Protein AF-A0A251XQV4-F1 (afdb_monomer_lite)

Sequence (288 aa):
MVRWIRNSVIGLVVVALLGGALVLAGWTVSETHFARPDAGFDREVARLEALPGARVTSSERWVEAPTFSEPQARVDVEVAAADLPGVLAATCAAEYPGPVAWSLVVDAGASTTVIVNDDIPATGSRCLDVGFDVAGIVEAAGALVPGVDLQPVLREDGSLALVAVDLEGRDIAGSLPLVAHADDLRDAAGLDADRTVQIDTMALGIAIGPGEHDRWRALVDGLVTEDGVTQLSADDADSQTDGVAKVQVAVPAAAHDAVEARIRASGLPVADHPVRFLPDDGRGTTEG

Radius of gyration: 24.27 Å; chains: 1; bounding box: 71×50×61 Å

Foldseek 3Di:
DVVVVVVVVVVVVVVVVVVVVVVVVVVPQDFDWDFDDDPLQVVLLVVQCPFPFKDWPDKTWTATPPVSDDIEIETEIEGELVRVVVNQVSQQVRPRQAFYWYWYWYCLDLLETEIETDDGDPDDRSGPCQPFDPSLLSPCCVVQQHNFYWYWHQDPVRAIETEGDPPDALPLVSCLSCLQCVQVSCVSRVHDLQHWYFYDYPAETDIAGRPCSVLSSVLSCCCCPPQPWRHWHFDALVPDPVSATAIETEGDPVRVVVNLVSLLVSPDPRVPHHYHYDYNPPPPDDDD

Secondary structure (DSSP, 8-state):
-HHHHHHHHHHHHHHHHHHHHHHHHHHHS---EEE---HHHHHHHHHHHTSTTEEEEEEEEEEETTT--SPEEEEEEEEETTTHHHHHHHHHT----S--EEEEEEEEETTEEEEEEEPPPSSS--S---SS-HHHHHHHHHHHSTT--EEEEE-TTS-EEEEESS--SS-SGGGHHHHHTHHHHHHHTT--TT--EEEE-SSEEEEE-TT-HHHHHHHHHHHHHTT---EEEEE-TTTSTTS--EEEEE--GGGHHHHHHHHHHT-SGGGGSPEEEEP---TT----

pLDDT: mean 86.04, std 14.74, range [34.47, 98.44]

Structure (mmCIF, N/CA/C/O backbone):
data_AF-A0A251XQV4-F1
#
_entry.id   AF-A0A251XQV4-F1
#
loop_
_atom_site.group_PDB
_atom_site.id
_atom_site.type_symbol
_atom_site.label_atom_id
_atom_site.label_alt_id
_atom_site.label_comp_id
_atom_site.label_asym_id
_atom_site.label_entity_id
_atom_site.label_seq_id
_atom_site.pdbx_PDB_ins_code
_atom_site.Cartn_x
_atom_site.Cartn_y
_atom_site.Cartn_z
_atom_site.occupancy
_atom_site.B_iso_or_equiv
_atom_site.auth_seq_id
_atom_site.auth_comp_id
_atom_site.auth_asym_id
_atom_site.auth_atom_id
_atom_site.pdbx_PDB_model_num
ATOM 1 N N . MET A 1 1 ? 47.531 30.515 33.878 1.00 53.50 1 MET A N 1
ATOM 2 C CA . MET A 1 1 ? 46.574 29.392 33.744 1.00 53.50 1 MET A CA 1
ATOM 3 C C . MET A 1 1 ? 45.246 29.813 33.107 1.00 53.50 1 MET A C 1
ATOM 5 O O . MET A 1 1 ? 44.921 29.296 32.050 1.00 53.50 1 MET A O 1
ATOM 9 N N . VAL A 1 2 ? 44.538 30.816 33.644 1.00 56.62 2 VAL A N 1
ATOM 10 C CA . VAL A 1 2 ? 43.208 31.276 33.160 1.00 56.62 2 VAL A CA 1
ATOM 11 C C . VAL A 1 2 ? 43.155 31.648 31.663 1.00 56.62 2 VAL A C 1
ATOM 13 O O . VAL A 1 2 ? 42.186 31.353 30.972 1.00 56.62 2 VAL A O 1
ATOM 16 N N . ARG A 1 3 ? 44.223 32.248 31.122 1.00 52.53 3 ARG A N 1
ATOM 17 C CA . ARG A 1 3 ? 44.286 32.699 29.718 1.00 52.53 3 ARG A CA 1
ATOM 18 C C . ARG A 1 3 ? 44.416 31.549 28.701 1.00 52.53 3 ARG A C 1
ATOM 20 O O . ARG A 1 3 ? 43.950 31.686 27.579 1.00 52.53 3 ARG A O 1
ATOM 27 N N . TRP A 1 4 ? 45.008 30.422 29.105 1.00 51.47 4 TRP A N 1
ATOM 28 C CA . TRP A 1 4 ? 45.186 29.227 28.265 1.00 51.47 4 TRP A CA 1
ATOM 29 C C . TRP A 1 4 ? 43.900 28.396 28.168 1.00 51.47 4 TRP A C 1
ATOM 31 O O . TRP A 1 4 ? 43.531 27.944 27.086 1.00 51.47 4 TRP A O 1
ATOM 41 N N . ILE A 1 5 ? 43.172 28.281 29.283 1.00 61.06 5 ILE A N 1
ATOM 42 C CA . ILE A 1 5 ? 41.860 27.623 29.336 1.00 61.06 5 ILE A CA 1
ATOM 43 C C . ILE A 1 5 ? 40.862 28.384 28.458 1.00 61.06 5 ILE A C 1
ATOM 45 O O . ILE A 1 5 ? 40.192 27.783 27.627 1.00 61.06 5 ILE A O 1
ATOM 49 N N . ARG A 1 6 ? 40.837 29.721 28.550 1.00 60.47 6 ARG A N 1
ATOM 50 C CA . ARG A 1 6 ? 39.957 30.560 27.724 1.00 60.47 6 ARG A CA 1
ATOM 51 C C . ARG A 1 6 ? 40.201 30.381 26.222 1.00 60.47 6 ARG A C 1
ATOM 53 O O . ARG A 1 6 ? 39.244 30.252 25.473 1.00 60.47 6 ARG A O 1
ATOM 60 N N . ASN A 1 7 ? 41.459 30.340 25.785 1.00 62.41 7 ASN A N 1
ATOM 61 C CA . ASN A 1 7 ? 41.783 30.148 24.368 1.00 62.41 7 ASN A CA 1
ATOM 62 C C . ASN A 1 7 ? 41.419 28.738 23.871 1.00 62.41 7 ASN A C 1
ATOM 64 O O . ASN A 1 7 ? 40.991 28.593 22.732 1.00 62.41 7 ASN A O 1
ATOM 68 N N . SER A 1 8 ? 41.538 27.722 24.730 1.00 65.25 8 SER A N 1
ATOM 69 C CA . SER A 1 8 ? 41.171 26.337 24.396 1.00 65.25 8 SER A CA 1
ATOM 70 C C . SER A 1 8 ? 39.653 26.164 24.288 1.00 65.25 8 SER A C 1
ATOM 72 O O . SER A 1 8 ? 39.170 25.536 23.352 1.00 65.25 8 SER A O 1
ATOM 74 N N . VAL A 1 9 ? 38.893 26.790 25.195 1.00 68.88 9 VAL A N 1
ATOM 75 C CA . VAL A 1 9 ? 37.422 26.812 25.143 1.00 68.88 9 VAL A CA 1
ATOM 76 C C . VAL A 1 9 ? 36.933 27.564 23.905 1.00 68.88 9 VAL A C 1
ATOM 78 O O . VAL A 1 9 ? 36.063 27.064 23.203 1.00 68.88 9 VAL A O 1
ATOM 81 N N . ILE A 1 10 ? 37.528 28.719 23.581 1.00 73.38 10 ILE A N 1
ATOM 82 C CA . ILE A 1 10 ? 37.189 29.463 22.356 1.00 73.38 10 ILE A CA 1
ATOM 83 C C . ILE A 1 10 ? 37.486 28.620 21.110 1.00 73.38 10 ILE A C 1
ATOM 85 O O . ILE A 1 10 ? 36.646 28.553 20.218 1.00 73.38 10 ILE A O 1
ATOM 89 N N . GLY A 1 11 ? 38.637 27.941 21.056 1.00 70.50 11 GLY A N 1
ATOM 90 C CA . GLY A 1 11 ? 38.982 27.065 19.934 1.00 70.50 11 GLY A CA 1
ATOM 91 C C . GLY A 1 11 ? 37.976 25.928 19.741 1.00 70.50 11 GLY A C 1
ATOM 92 O O . GLY A 1 11 ? 37.534 25.686 18.623 1.00 70.50 11 GLY A O 1
ATOM 93 N N . LEU A 1 12 ? 37.556 25.281 20.831 1.00 74.06 12 LEU A N 1
ATOM 94 C CA . LEU A 1 12 ? 36.602 24.173 20.779 1.00 74.06 12 LEU A CA 1
ATOM 95 C C . LEU A 1 12 ? 35.193 24.637 20.382 1.00 74.06 12 LEU A C 1
ATOM 97 O O . LEU A 1 12 ? 34.540 23.977 19.580 1.00 74.06 12 LEU A O 1
ATOM 101 N N . VAL A 1 13 ? 34.758 25.806 20.864 1.00 74.25 13 VAL A N 1
ATOM 102 C CA . VAL A 1 13 ? 33.487 26.426 20.454 1.00 74.25 13 VAL A CA 1
ATOM 103 C C . VAL A 1 13 ? 33.507 26.800 18.972 1.00 74.25 13 VAL A C 1
ATOM 105 O O . VAL A 1 13 ? 32.535 26.541 18.275 1.00 74.25 13 VAL A O 1
ATOM 108 N N . VAL A 1 14 ? 34.611 27.351 18.459 1.00 77.56 14 VAL A N 1
ATOM 109 C CA . VAL A 1 14 ? 34.738 27.687 17.029 1.00 77.56 14 VAL A CA 1
ATOM 110 C C . VAL A 1 14 ? 34.695 26.430 16.159 1.00 77.56 14 VAL A C 1
ATOM 112 O O . VAL A 1 14 ? 33.995 26.425 15.153 1.00 77.56 14 VAL A O 1
ATOM 115 N N . VAL A 1 15 ? 35.380 25.352 16.552 1.00 73.56 15 VAL A N 1
ATOM 116 C CA . VAL A 1 15 ? 35.333 24.074 15.820 1.00 73.56 15 VAL A CA 1
ATOM 117 C C . VAL A 1 15 ? 33.935 23.456 15.869 1.00 73.56 15 VAL A C 1
ATOM 119 O O . VAL A 1 15 ? 33.446 23.003 14.839 1.00 73.56 15 VAL A O 1
ATOM 122 N N . ALA A 1 16 ? 33.260 23.488 17.021 1.00 66.31 16 ALA A N 1
ATOM 123 C CA . ALA A 1 16 ? 31.892 22.988 17.155 1.00 66.31 16 ALA A CA 1
ATOM 124 C C . ALA A 1 16 ? 30.889 23.807 16.326 1.00 66.31 16 ALA A C 1
ATOM 126 O O . ALA A 1 16 ? 30.016 23.232 15.684 1.00 66.31 16 ALA A O 1
ATOM 127 N N . LEU A 1 17 ? 31.038 25.135 16.286 1.00 68.75 17 LEU A N 1
ATOM 128 C CA . LEU A 1 17 ? 30.192 26.014 15.475 1.00 68.75 17 LEU A CA 1
ATOM 129 C C . LEU A 1 17 ? 30.449 25.839 13.976 1.00 68.75 17 LEU A C 1
ATOM 131 O O . LEU A 1 17 ? 29.495 25.788 13.211 1.00 68.75 17 LEU A O 1
ATOM 135 N N . LEU A 1 18 ? 31.710 25.714 13.549 1.00 68.06 18 LEU A N 1
ATOM 136 C CA . LEU A 1 18 ? 32.051 25.468 12.144 1.00 68.06 18 LEU A CA 1
ATOM 137 C C . LEU A 1 18 ? 31.614 24.071 11.690 1.00 68.06 18 LEU A C 1
ATOM 139 O O . LEU A 1 18 ? 31.058 23.938 10.605 1.00 68.06 18 LEU A O 1
ATOM 143 N N . GLY A 1 19 ? 31.812 23.048 12.525 1.00 65.81 19 GLY A N 1
ATOM 144 C CA . GLY A 1 19 ? 31.334 21.691 12.264 1.00 65.81 19 GLY A CA 1
ATOM 145 C C . GLY A 1 19 ? 29.808 21.621 12.217 1.00 65.81 19 GLY A C 1
ATOM 146 O O . GLY A 1 19 ? 29.252 21.076 11.271 1.00 65.81 19 GLY A O 1
ATOM 147 N N . GLY A 1 20 ? 29.126 22.251 13.179 1.00 58.72 20 GLY A N 1
ATOM 148 C CA . GLY A 1 20 ? 27.666 22.344 13.204 1.00 58.72 20 GLY A CA 1
ATOM 149 C C . GLY A 1 20 ? 27.099 23.109 12.008 1.00 58.72 20 GLY A C 1
ATOM 150 O O . GLY A 1 20 ? 26.132 22.661 11.405 1.00 58.72 20 GLY A O 1
ATOM 151 N N . ALA A 1 21 ? 27.731 24.214 11.603 1.00 61.44 21 ALA A N 1
ATOM 152 C CA . ALA A 1 21 ? 27.336 24.964 10.412 1.00 61.44 21 ALA A CA 1
ATOM 153 C C . ALA A 1 21 ? 27.541 24.163 9.115 1.00 61.44 21 ALA A C 1
ATOM 155 O O . ALA A 1 21 ? 26.719 24.275 8.216 1.00 61.44 21 ALA A O 1
ATOM 156 N N . LEU A 1 22 ? 28.589 23.336 9.020 1.00 63.41 22 LEU A N 1
ATOM 157 C CA . LEU A 1 22 ? 28.820 22.430 7.885 1.00 63.41 22 LEU A CA 1
ATOM 158 C C . LEU A 1 22 ? 27.774 21.312 7.807 1.00 63.41 22 LEU A C 1
ATOM 160 O O . LEU A 1 22 ? 27.291 21.014 6.718 1.00 63.41 22 LEU A O 1
ATOM 164 N N . VAL A 1 23 ? 27.395 20.730 8.948 1.00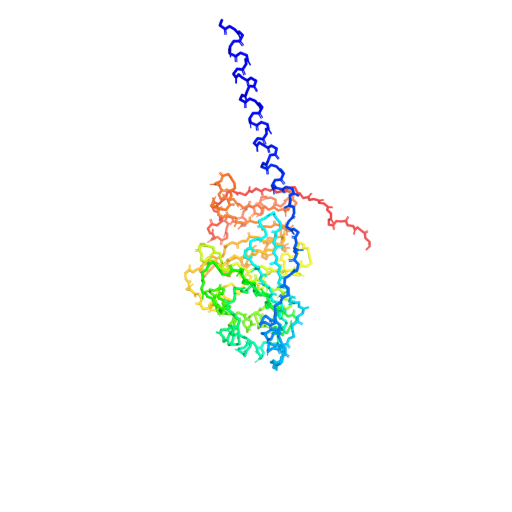 59.47 23 VAL A N 1
ATOM 165 C CA . VAL A 1 23 ? 26.328 19.719 9.016 1.00 59.47 23 VAL A CA 1
ATOM 166 C C . VAL A 1 23 ? 24.986 20.338 8.631 1.00 59.47 23 VAL A C 1
ATOM 168 O O . VAL A 1 23 ? 24.312 19.818 7.751 1.00 59.47 23 VAL A O 1
ATOM 171 N N . LEU A 1 24 ? 24.634 21.489 9.211 1.00 56.28 24 LEU A N 1
ATOM 172 C CA . LEU A 1 24 ? 23.400 22.200 8.868 1.00 56.28 24 LEU A CA 1
ATOM 173 C C . LEU A 1 24 ? 23.388 22.649 7.402 1.00 56.28 24 LEU A C 1
ATOM 175 O O . LEU A 1 24 ? 22.364 22.514 6.746 1.00 56.28 24 LEU A O 1
ATOM 179 N N . ALA A 1 25 ? 24.519 23.115 6.862 1.00 56.25 25 ALA A N 1
ATOM 180 C CA . ALA A 1 25 ? 24.633 23.448 5.445 1.00 56.25 25 ALA A CA 1
ATOM 181 C C . ALA A 1 25 ? 24.386 22.218 4.559 1.00 56.25 25 ALA A C 1
ATOM 183 O O . ALA A 1 25 ? 23.629 22.321 3.598 1.00 56.25 25 ALA A O 1
ATOM 184 N N . GLY A 1 26 ? 24.946 21.057 4.916 1.00 54.25 26 GLY A N 1
ATOM 185 C CA . GLY A 1 26 ? 24.683 19.787 4.232 1.00 54.25 26 GLY A CA 1
ATOM 186 C C . GLY A 1 26 ? 23.208 19.384 4.253 1.00 54.25 26 GLY A C 1
ATOM 187 O O . GLY A 1 26 ? 22.709 18.895 3.252 1.00 54.25 26 GLY A O 1
ATOM 188 N N . TRP A 1 27 ? 22.493 19.672 5.343 1.00 48.84 27 TRP A N 1
ATOM 189 C CA . TRP A 1 27 ? 21.053 19.409 5.466 1.00 48.84 27 TRP A CA 1
ATOM 190 C C . TRP A 1 27 ? 20.181 20.443 4.731 1.00 48.84 27 TRP A C 1
ATOM 192 O O . TRP A 1 27 ? 19.025 20.169 4.431 1.00 48.84 27 TRP A O 1
ATOM 202 N N . THR A 1 28 ? 20.712 21.638 4.437 1.00 45.19 28 THR A N 1
ATOM 203 C CA . THR A 1 28 ? 20.006 22.679 3.660 1.00 45.19 28 THR A CA 1
ATOM 204 C C . THR A 1 28 ? 20.255 22.609 2.155 1.00 45.19 28 THR A C 1
ATOM 206 O O . THR A 1 28 ? 19.547 23.280 1.401 1.00 45.19 28 THR A O 1
ATOM 209 N N . VAL A 1 29 ? 21.237 21.822 1.695 1.00 49.16 29 VAL A N 1
ATOM 210 C CA . VAL A 1 29 ? 21.353 21.469 0.275 1.00 49.16 29 VAL A CA 1
ATOM 211 C C . VAL A 1 29 ? 20.263 20.444 -0.006 1.00 49.16 29 VAL A C 1
ATOM 213 O O . VAL A 1 29 ? 20.481 19.243 0.036 1.00 49.16 29 VAL A O 1
ATOM 216 N N . SER A 1 30 ? 19.060 20.957 -0.242 1.00 48.34 30 SER A N 1
ATOM 217 C CA . SER A 1 30 ? 18.018 20.244 -0.969 1.00 48.34 30 SER A CA 1
ATOM 218 C C . SER A 1 30 ? 18.642 19.600 -2.213 1.00 48.34 30 SER A C 1
ATOM 220 O O . SER A 1 30 ? 19.388 20.269 -2.940 1.00 48.34 30 SER A O 1
ATOM 222 N N . GLU A 1 31 ? 18.360 18.309 -2.405 1.00 57.44 31 GLU A N 1
ATOM 223 C CA . GLU A 1 31 ? 18.757 17.454 -3.530 1.00 57.44 31 GLU A CA 1
ATOM 224 C C . GLU A 1 31 ? 18.406 18.128 -4.858 1.00 57.44 31 GLU A C 1
ATOM 226 O O . GLU A 1 31 ? 17.336 17.967 -5.435 1.00 57.44 31 GLU A O 1
ATOM 231 N N . THR A 1 32 ? 19.298 18.986 -5.341 1.00 71.81 32 THR A N 1
ATOM 232 C CA . THR A 1 32 ? 19.102 19.622 -6.636 1.00 71.81 32 THR A CA 1
ATOM 233 C C . THR A 1 32 ? 19.519 18.603 -7.686 1.00 71.81 32 THR A C 1
ATOM 235 O O . THR A 1 32 ? 20.707 18.288 -7.788 1.00 71.81 32 THR A O 1
ATOM 238 N N . HIS A 1 33 ? 18.553 18.085 -8.447 1.00 83.75 33 HIS A N 1
ATOM 239 C CA . HIS A 1 33 ? 18.805 17.181 -9.566 1.00 83.75 33 HIS A CA 1
ATOM 240 C C . HIS A 1 33 ? 19.457 17.945 -10.724 1.00 83.75 33 HIS A C 1
ATOM 242 O O . HIS A 1 33 ? 18.955 18.970 -11.193 1.00 83.75 33 HIS A O 1
ATOM 248 N N . PHE A 1 34 ? 20.591 17.443 -11.212 1.00 86.38 34 PHE A N 1
ATOM 249 C CA . PHE A 1 34 ? 21.226 17.935 -12.431 1.00 86.38 34 PHE A CA 1
ATOM 250 C C . PHE A 1 34 ? 21.187 16.855 -13.498 1.00 86.38 34 PHE A C 1
ATOM 252 O O . PHE A 1 34 ? 21.902 15.858 -13.390 1.00 86.38 34 PHE A O 1
ATOM 259 N N . ALA A 1 35 ? 20.420 17.098 -14.561 1.00 88.94 35 ALA A N 1
ATOM 260 C CA . ALA A 1 35 ? 20.264 16.163 -15.668 1.00 88.94 35 ALA A CA 1
ATOM 261 C C . ALA A 1 35 ? 21.612 15.651 -16.222 1.00 88.94 35 ALA A C 1
ATOM 263 O O . ALA A 1 35 ? 22.602 16.390 -16.364 1.00 88.94 35 ALA A O 1
ATOM 264 N N . ARG A 1 36 ? 21.636 14.359 -16.553 1.00 90.44 36 ARG A N 1
ATOM 265 C CA . ARG A 1 36 ? 22.762 13.628 -17.149 1.00 90.44 36 ARG A CA 1
ATOM 266 C C . ARG A 1 36 ? 22.263 12.754 -18.304 1.00 90.44 36 ARG A C 1
ATOM 268 O O . ARG A 1 36 ? 22.013 11.572 -18.093 1.00 90.44 36 ARG A O 1
ATOM 275 N N . PRO A 1 37 ? 22.157 13.304 -19.527 1.00 88.44 37 PRO A N 1
ATOM 276 C CA . PRO A 1 37 ? 21.688 12.556 -20.694 1.00 88.44 37 PRO A CA 1
ATOM 277 C C . PRO A 1 37 ? 22.499 11.277 -20.950 1.00 88.44 37 PRO A C 1
ATOM 279 O O . PRO A 1 37 ? 23.717 11.265 -20.745 1.00 88.44 37 PRO A O 1
ATOM 282 N N . ASP A 1 38 ? 21.841 10.219 -21.428 1.00 92.00 38 ASP A N 1
ATOM 283 C CA . ASP A 1 38 ? 22.481 8.944 -21.758 1.00 92.00 38 ASP A CA 1
ATOM 284 C C . ASP A 1 38 ? 21.761 8.223 -22.892 1.00 92.00 38 ASP A C 1
ATOM 286 O O . ASP A 1 38 ? 20.658 7.718 -22.722 1.00 92.00 38 ASP A O 1
ATOM 290 N N . ALA A 1 39 ? 22.426 8.075 -24.035 1.00 93.12 39 ALA A N 1
ATOM 291 C CA . ALA A 1 39 ? 21.813 7.397 -25.173 1.00 93.12 39 ALA A CA 1
ATOM 292 C C . ALA A 1 39 ? 21.500 5.911 -24.901 1.00 93.12 39 ALA A C 1
ATOM 294 O O . ALA A 1 39 ? 20.719 5.315 -25.638 1.00 93.12 39 ALA A O 1
ATOM 295 N N . GLY A 1 40 ? 22.161 5.274 -23.925 1.00 92.00 40 GLY A N 1
ATOM 296 C CA . GLY A 1 40 ? 21.842 3.913 -23.495 1.00 92.00 40 GLY A CA 1
ATOM 297 C C . GLY A 1 40 ? 20.535 3.861 -22.717 1.00 92.00 40 GLY A C 1
ATOM 298 O O . GLY A 1 40 ? 19.686 3.036 -23.040 1.00 92.00 40 GLY A O 1
ATOM 299 N N . PHE A 1 41 ? 20.364 4.774 -21.761 1.00 92.69 41 PHE A N 1
ATOM 300 C CA . PHE A 1 41 ? 19.118 4.933 -21.010 1.00 92.69 41 PHE A CA 1
ATOM 301 C C . PHE A 1 41 ? 17.947 5.313 -21.924 1.00 92.69 41 PHE A C 1
ATOM 303 O O . PHE A 1 41 ? 16.901 4.679 -21.869 1.00 92.69 41 PHE A O 1
ATOM 310 N N . ASP A 1 42 ? 18.150 6.251 -22.853 1.00 94.25 42 ASP A N 1
ATOM 311 C CA . ASP A 1 42 ? 17.103 6.679 -23.790 1.00 94.25 42 ASP A CA 1
ATOM 312 C C . ASP A 1 42 ? 16.599 5.514 -24.668 1.00 94.25 42 ASP A C 1
ATOM 314 O O . ASP A 1 42 ? 15.414 5.421 -24.983 1.00 94.25 42 ASP A O 1
ATOM 318 N N . ARG A 1 43 ? 17.492 4.587 -25.059 1.00 94.44 43 ARG A N 1
ATOM 319 C CA . ARG A 1 43 ? 17.103 3.370 -25.798 1.00 94.44 43 ARG A CA 1
ATOM 320 C C . ARG A 1 43 ? 16.302 2.396 -24.941 1.00 94.44 43 ARG A C 1
ATOM 322 O O . ARG A 1 43 ? 15.418 1.733 -25.473 1.00 94.44 43 ARG A O 1
ATOM 329 N N . GLU A 1 44 ? 16.628 2.295 -23.657 1.00 92.38 44 GLU A N 1
ATOM 330 C CA . GLU A 1 44 ? 15.902 1.459 -22.701 1.00 92.38 44 GLU A CA 1
ATOM 331 C C . GLU A 1 44 ? 14.482 1.999 -22.483 1.00 92.38 44 GLU A C 1
ATOM 333 O O . GLU A 1 44 ? 13.512 1.261 -22.632 1.00 92.38 44 GLU A O 1
ATOM 338 N N . VAL A 1 45 ? 14.347 3.313 -22.283 1.00 94.19 45 VAL A N 1
ATOM 339 C CA . VAL A 1 45 ? 13.047 3.997 -22.198 1.00 94.19 45 VAL A CA 1
ATOM 340 C C . VAL A 1 45 ? 12.215 3.766 -23.464 1.00 94.19 45 VAL A C 1
ATOM 342 O O . VAL A 1 45 ? 11.078 3.307 -23.379 1.00 94.19 45 VAL A O 1
ATOM 345 N N . ALA A 1 46 ? 12.799 3.970 -24.649 1.00 94.94 46 ALA A N 1
ATOM 346 C CA . ALA A 1 46 ? 12.099 3.741 -25.917 1.00 94.94 46 ALA A CA 1
ATOM 347 C C . ALA A 1 46 ? 11.665 2.274 -26.118 1.00 94.94 46 ALA A C 1
ATOM 349 O O . ALA A 1 46 ? 10.675 2.001 -26.798 1.00 94.94 46 ALA A O 1
ATOM 350 N N . ARG A 1 47 ? 12.403 1.313 -25.546 1.00 93.81 47 ARG A N 1
ATOM 351 C CA . ARG A 1 47 ? 12.050 -0.112 -25.582 1.00 93.81 47 ARG A CA 1
ATOM 352 C C . ARG A 1 47 ? 10.825 -0.405 -24.718 1.00 93.81 47 ARG A C 1
ATOM 354 O O . ARG A 1 47 ? 9.977 -1.182 -25.147 1.00 93.81 47 ARG A O 1
ATOM 361 N N . LEU A 1 48 ? 10.726 0.220 -23.545 1.00 93.19 48 LEU A N 1
ATOM 362 C CA . LEU A 1 48 ? 9.564 0.102 -22.660 1.00 93.19 48 LEU A CA 1
ATOM 363 C C . LEU A 1 48 ? 8.320 0.745 -23.268 1.00 93.19 48 LEU A C 1
ATOM 365 O O . LEU A 1 48 ? 7.265 0.121 -23.274 1.00 93.19 48 LEU A O 1
ATOM 369 N N . GLU A 1 49 ? 8.449 1.942 -23.846 1.00 94.31 49 GLU A N 1
ATOM 370 C CA . GLU A 1 49 ? 7.345 2.624 -24.543 1.00 94.31 49 GLU A CA 1
ATOM 371 C C . GLU A 1 49 ? 6.800 1.826 -25.738 1.00 94.31 49 GLU A C 1
ATOM 373 O O . GLU A 1 49 ? 5.665 2.031 -26.162 1.00 94.31 49 GLU A O 1
ATOM 378 N N . ALA A 1 50 ? 7.601 0.921 -26.305 1.00 95.19 50 ALA A N 1
ATOM 379 C CA . ALA A 1 50 ? 7.179 0.057 -27.402 1.00 95.19 50 ALA A CA 1
ATOM 380 C C . ALA A 1 50 ? 6.386 -1.181 -26.941 1.00 95.19 50 ALA A C 1
ATOM 382 O O . ALA A 1 50 ? 5.871 -1.916 -27.792 1.00 95.19 50 ALA A O 1
ATOM 383 N N . LEU A 1 51 ? 6.302 -1.449 -25.632 1.00 95.62 51 LEU A N 1
ATOM 384 C CA . LEU A 1 51 ? 5.541 -2.577 -25.099 1.00 95.62 51 LEU A CA 1
ATOM 385 C C . LEU A 1 51 ? 4.030 -2.300 -25.171 1.00 95.62 51 LEU A C 1
ATOM 387 O O . LEU A 1 51 ? 3.593 -1.172 -24.941 1.00 95.62 51 LEU A O 1
ATOM 391 N N . PRO A 1 52 ? 3.203 -3.321 -25.462 1.00 94.12 52 PRO A N 1
ATOM 392 C CA . PRO A 1 52 ? 1.753 -3.193 -25.369 1.00 94.12 52 PRO A CA 1
ATOM 393 C C . PRO A 1 52 ? 1.324 -2.725 -23.976 1.00 94.12 52 PRO A C 1
ATOM 395 O O . PRO A 1 52 ? 1.865 -3.193 -22.980 1.00 94.12 52 PRO A O 1
ATOM 398 N N . GLY A 1 53 ? 0.376 -1.788 -23.920 1.00 88.19 53 GLY A N 1
ATOM 399 C CA . GLY A 1 53 ? -0.227 -1.328 -22.667 1.00 88.19 53 GLY A CA 1
ATOM 400 C C . GLY A 1 53 ? 0.683 -0.522 -21.738 1.00 88.19 53 GLY A C 1
ATOM 401 O O . GLY A 1 53 ? 0.184 -0.032 -20.731 1.00 88.19 53 GLY A O 1
ATOM 402 N N . ALA A 1 54 ? 1.968 -0.348 -22.063 1.00 95.00 54 ALA A N 1
ATOM 403 C CA . ALA A 1 54 ? 2.912 0.438 -21.279 1.00 95.00 54 ALA A CA 1
ATOM 404 C C . ALA A 1 54 ? 2.966 1.893 -21.764 1.00 95.00 54 ALA A C 1
ATOM 406 O O . ALA A 1 54 ? 3.033 2.173 -22.964 1.00 95.00 54 ALA A O 1
ATOM 407 N N . ARG A 1 55 ? 2.991 2.833 -20.822 1.00 96.56 55 ARG A N 1
ATOM 408 C CA . ARG A 1 55 ? 3.180 4.261 -21.077 1.00 96.56 55 ARG A CA 1
ATOM 409 C C . ARG A 1 55 ? 4.221 4.798 -20.112 1.00 96.56 55 ARG A C 1
ATOM 411 O O . ARG A 1 55 ? 3.954 4.911 -18.922 1.00 96.56 55 ARG A O 1
ATOM 418 N N . VAL A 1 56 ? 5.391 5.175 -20.620 1.00 96.19 56 VAL A N 1
ATOM 419 C CA . VAL A 1 56 ? 6.366 5.904 -19.803 1.00 96.19 56 VAL A CA 1
ATOM 420 C C . VAL A 1 56 ? 5.828 7.315 -19.574 1.00 96.19 56 VAL A C 1
ATOM 422 O O . VAL A 1 56 ? 5.528 8.046 -20.519 1.00 96.19 56 VAL A O 1
ATOM 425 N N . THR A 1 57 ? 5.635 7.681 -18.313 1.00 95.69 57 THR A N 1
ATOM 426 C CA . THR A 1 57 ? 5.095 8.991 -17.920 1.00 95.69 57 THR A CA 1
ATOM 427 C C . THR A 1 57 ? 6.200 9.976 -17.587 1.00 95.69 57 THR A C 1
ATOM 429 O O . THR A 1 57 ? 6.050 11.179 -17.812 1.00 95.69 57 THR A O 1
ATOM 432 N N . SER A 1 58 ? 7.319 9.460 -17.089 1.00 93.31 58 SER A N 1
ATOM 433 C CA . SER A 1 58 ? 8.501 10.219 -16.729 1.00 93.31 58 SER A CA 1
ATOM 434 C C . SER A 1 58 ? 9.730 9.314 -16.805 1.00 93.31 58 SER A C 1
ATOM 436 O O . SER A 1 58 ? 9.681 8.113 -16.542 1.00 93.31 58 SER A O 1
ATOM 438 N N . SER A 1 59 ? 10.849 9.900 -17.214 1.00 93.12 59 SER A N 1
ATOM 439 C CA . SER A 1 59 ? 12.150 9.249 -17.197 1.00 93.12 59 SER A CA 1
ATOM 440 C C . SER A 1 59 ? 13.204 10.309 -16.936 1.00 93.12 59 SER A C 1
ATOM 442 O O . SER A 1 59 ? 13.300 11.284 -17.689 1.00 93.12 59 SER A O 1
ATOM 444 N N . GLU A 1 60 ? 14.008 10.120 -15.900 1.00 91.94 60 GLU A N 1
ATOM 445 C CA . GLU A 1 60 ? 15.069 11.054 -15.550 1.00 91.94 60 GLU A CA 1
ATOM 446 C C . GLU A 1 60 ? 16.364 10.300 -15.277 1.00 91.94 60 GLU A C 1
ATOM 448 O O . GLU A 1 60 ? 16.378 9.226 -14.681 1.00 91.94 60 GLU A O 1
ATOM 453 N N . ARG A 1 61 ? 17.476 10.907 -15.689 1.00 91.50 61 ARG A N 1
ATOM 454 C CA . ARG A 1 61 ? 18.804 10.554 -15.209 1.00 91.50 61 ARG A CA 1
ATOM 455 C C . ARG A 1 61 ? 19.483 11.809 -14.692 1.00 91.50 61 ARG A C 1
ATOM 457 O O . ARG A 1 61 ? 19.614 12.788 -15.434 1.00 91.50 61 ARG A O 1
ATOM 464 N N . TRP A 1 62 ? 19.937 11.782 -13.448 1.00 91.06 62 TRP A N 1
ATOM 465 C CA . TRP A 1 62 ? 20.475 12.956 -12.770 1.00 91.06 62 TRP A CA 1
ATOM 466 C C . TRP A 1 62 ? 21.681 12.616 -11.896 1.00 91.06 62 TRP A C 1
ATOM 468 O O . TRP A 1 62 ? 22.039 11.462 -11.689 1.00 91.06 62 TRP A O 1
ATOM 478 N N . VAL A 1 63 ? 22.350 13.657 -11.414 1.00 89.31 63 VAL A N 1
ATOM 479 C CA . VAL A 1 63 ? 23.244 13.590 -10.253 1.00 89.31 63 VAL A CA 1
ATOM 480 C C . VAL A 1 63 ? 22.815 14.648 -9.253 1.00 89.31 63 VAL A C 1
ATOM 482 O O . VAL A 1 63 ? 22.298 15.697 -9.644 1.00 89.31 63 VAL A O 1
ATOM 485 N N . GLU A 1 64 ? 23.084 14.404 -7.981 1.00 85.19 64 GLU A N 1
ATOM 486 C CA . GLU A 1 64 ? 22.747 15.324 -6.898 1.00 85.19 64 GLU A CA 1
ATOM 487 C C . GLU A 1 64 ? 23.952 16.147 -6.453 1.00 85.19 64 GLU A C 1
ATOM 489 O O . GLU A 1 64 ? 25.088 15.668 -6.390 1.00 85.19 64 GLU A O 1
ATOM 494 N N . ALA A 1 65 ? 23.706 17.413 -6.120 1.00 79.19 65 ALA A N 1
ATOM 495 C CA . ALA A 1 65 ? 24.663 18.207 -5.362 1.00 79.19 65 ALA A CA 1
ATOM 496 C C . ALA A 1 65 ? 24.675 17.774 -3.880 1.00 79.19 65 ALA A C 1
ATOM 498 O O . ALA A 1 65 ? 23.633 17.402 -3.352 1.00 79.19 65 ALA A O 1
ATOM 499 N N . PRO A 1 66 ? 25.815 17.891 -3.172 1.00 68.75 66 PRO A N 1
ATOM 500 C CA . PRO A 1 66 ? 27.086 18.451 -3.635 1.00 68.75 66 PRO A CA 1
ATOM 501 C C . PRO A 1 66 ? 28.070 17.402 -4.171 1.00 68.75 66 PRO A C 1
ATOM 503 O O . PRO A 1 66 ? 29.158 17.775 -4.609 1.00 68.75 66 PRO A O 1
ATOM 506 N N . THR A 1 67 ? 27.746 16.110 -4.091 1.00 74.38 67 THR A N 1
ATOM 507 C CA . THR A 1 67 ? 28.680 15.026 -4.429 1.00 74.38 67 THR A CA 1
ATOM 508 C C . THR A 1 67 ? 28.864 14.874 -5.934 1.00 74.38 67 THR A C 1
ATOM 510 O O . THR A 1 67 ? 29.962 14.523 -6.364 1.00 74.38 67 THR A O 1
ATOM 513 N N . PHE A 1 68 ? 27.824 15.167 -6.727 1.00 79.25 68 PHE A N 1
ATOM 514 C CA . PHE A 1 68 ? 27.776 14.989 -8.182 1.00 79.25 68 PHE A CA 1
ATOM 515 C C . PHE A 1 68 ? 28.354 13.633 -8.620 1.00 79.25 68 PHE A C 1
ATOM 517 O O . PHE A 1 68 ? 29.090 13.556 -9.608 1.00 79.25 68 PHE A O 1
ATOM 524 N N . SER A 1 69 ? 28.086 12.598 -7.820 1.00 79.62 69 SER A N 1
ATOM 525 C CA . SER A 1 69 ? 28.703 11.277 -7.911 1.00 79.62 69 SER A CA 1
ATOM 526 C C . SER A 1 69 ? 28.037 10.415 -8.990 1.00 79.62 69 SER A C 1
ATOM 528 O O . SER A 1 69 ? 27.734 10.908 -10.076 1.00 79.62 69 SER A O 1
ATOM 530 N N . GLU A 1 70 ? 27.875 9.114 -8.740 1.00 81.00 70 GLU A N 1
ATOM 531 C CA . GLU A 1 70 ? 27.270 8.182 -9.690 1.00 81.00 70 GLU A CA 1
ATOM 532 C C . GLU A 1 70 ? 25.878 8.671 -10.132 1.00 81.00 70 GLU A C 1
ATOM 534 O O . GLU A 1 70 ? 25.070 9.037 -9.275 1.00 81.00 70 GLU A O 1
ATOM 539 N N . PRO A 1 71 ? 25.602 8.735 -11.451 1.00 84.69 71 PRO A N 1
ATOM 540 C CA . PRO A 1 71 ? 24.293 9.134 -11.940 1.00 84.69 71 PRO A CA 1
ATOM 541 C C . PRO A 1 71 ? 23.205 8.165 -11.494 1.00 84.69 71 PRO A C 1
ATOM 543 O O . PRO A 1 71 ? 23.319 6.959 -11.712 1.00 84.69 71 PRO A O 1
ATOM 546 N N . GLN A 1 72 ? 22.139 8.727 -10.947 1.00 87.50 72 GLN A N 1
ATOM 547 C CA . GLN A 1 72 ? 20.900 8.040 -10.628 1.00 87.50 72 GLN A CA 1
ATOM 548 C C . GLN A 1 72 ? 19.980 8.065 -11.847 1.00 87.50 72 GLN A C 1
ATOM 550 O O . GLN A 1 72 ? 20.049 8.991 -12.661 1.00 87.50 72 GLN A O 1
ATOM 555 N N . ALA A 1 73 ? 19.146 7.043 -11.996 1.00 90.19 73 ALA A N 1
ATOM 556 C CA . ALA A 1 73 ? 18.146 6.974 -13.050 1.00 90.19 73 ALA A CA 1
ATOM 557 C C . ALA A 1 73 ? 16.817 6.492 -12.473 1.00 90.19 73 ALA A C 1
ATOM 559 O O . ALA A 1 73 ? 16.810 5.613 -11.614 1.00 90.19 73 ALA A O 1
ATOM 560 N N . ARG A 1 74 ? 15.712 7.048 -12.968 1.00 91.00 74 ARG A N 1
ATOM 561 C CA . ARG A 1 74 ? 14.346 6.675 -12.598 1.00 91.00 74 ARG A CA 1
ATOM 562 C C . ARG A 1 74 ? 13.476 6.593 -13.839 1.00 91.00 74 ARG A C 1
ATOM 564 O O . ARG A 1 74 ? 13.592 7.439 -14.728 1.00 91.00 74 ARG A O 1
ATOM 571 N N . VAL A 1 75 ? 12.604 5.594 -13.879 1.00 93.56 75 VAL A N 1
ATOM 572 C CA . VAL A 1 75 ? 11.566 5.460 -14.903 1.00 93.56 75 VAL A CA 1
ATOM 573 C C . VAL A 1 75 ? 10.224 5.244 -14.217 1.00 93.56 75 VAL A C 1
ATOM 575 O O . VAL A 1 75 ? 10.082 4.340 -13.396 1.00 93.56 75 VAL A O 1
ATOM 578 N N . ASP A 1 76 ? 9.246 6.064 -14.587 1.00 94.81 76 ASP A N 1
ATOM 579 C CA . ASP A 1 76 ? 7.862 5.951 -14.146 1.00 94.81 76 ASP A CA 1
ATOM 580 C C . ASP A 1 76 ? 7.017 5.418 -15.320 1.00 94.81 76 ASP A C 1
ATOM 582 O O . ASP A 1 76 ? 7.020 5.987 -16.419 1.00 94.81 76 ASP A O 1
ATOM 586 N N . VAL A 1 77 ? 6.321 4.300 -15.112 1.00 96.62 77 VAL A N 1
ATOM 587 C CA . VAL A 1 77 ? 5.562 3.581 -16.144 1.00 96.62 77 VAL A CA 1
ATOM 588 C C . VAL A 1 77 ? 4.135 3.355 -15.669 1.00 96.62 77 VAL A C 1
ATOM 590 O O . VAL A 1 77 ? 3.905 2.746 -14.631 1.00 96.62 77 VAL A O 1
ATOM 593 N N . GLU A 1 78 ? 3.167 3.787 -16.465 1.00 97.31 78 GLU A N 1
ATOM 594 C CA . GLU A 1 78 ? 1.782 3.344 -16.347 1.00 97.31 78 GLU A CA 1
ATOM 595 C C . GLU A 1 78 ? 1.560 2.085 -17.186 1.00 97.31 78 GLU A C 1
ATOM 597 O O . GLU A 1 78 ? 2.041 1.998 -18.320 1.00 97.31 78 GLU A O 1
ATOM 602 N N . VAL A 1 79 ? 0.824 1.110 -16.654 1.00 96.94 79 VAL A N 1
ATOM 603 C CA . VAL A 1 79 ? 0.545 -0.147 -17.357 1.00 96.94 79 VAL A CA 1
ATOM 604 C C . VAL A 1 79 ? -0.818 -0.724 -16.976 1.00 96.94 79 VAL A C 1
ATOM 606 O O . VAL A 1 79 ? -1.253 -0.626 -15.833 1.00 96.94 79 VAL A O 1
ATOM 609 N N . ALA A 1 80 ? -1.512 -1.347 -17.927 1.00 94.81 80 ALA A N 1
ATOM 610 C CA . ALA A 1 80 ? -2.721 -2.116 -17.631 1.00 94.81 80 ALA A CA 1
ATOM 611 C C . ALA A 1 80 ? -2.369 -3.478 -17.007 1.00 94.81 80 ALA A C 1
ATOM 613 O O . ALA A 1 80 ? -1.421 -4.131 -17.449 1.00 94.81 80 ALA A O 1
ATOM 614 N N . ALA A 1 81 ? -3.169 -3.972 -16.054 1.00 94.75 81 ALA A N 1
ATOM 615 C CA . ALA A 1 81 ? -2.916 -5.260 -15.392 1.00 94.75 81 ALA A CA 1
ATOM 616 C C . ALA A 1 81 ? -2.668 -6.435 -16.362 1.00 94.75 81 ALA A C 1
ATOM 618 O O . ALA A 1 81 ? -1.813 -7.280 -16.109 1.00 94.75 81 ALA A O 1
ATOM 619 N N . ALA A 1 82 ? -3.362 -6.470 -17.507 1.00 95.06 82 ALA A N 1
ATOM 620 C CA . ALA A 1 82 ? -3.203 -7.527 -18.510 1.00 95.06 82 ALA A CA 1
ATOM 621 C C . ALA A 1 82 ? -1.814 -7.552 -19.183 1.00 95.06 82 ALA A C 1
ATOM 623 O O . ALA A 1 82 ? -1.367 -8.612 -19.623 1.00 95.06 82 ALA A O 1
ATOM 624 N N . ASP A 1 83 ? -1.137 -6.404 -19.256 1.00 96.62 83 ASP A N 1
ATOM 625 C CA . ASP A 1 83 ? 0.160 -6.237 -19.922 1.00 96.62 83 ASP A CA 1
ATOM 626 C C . ASP A 1 83 ? 1.340 -6.182 -18.929 1.00 96.62 83 ASP A C 1
ATOM 628 O O . ASP A 1 83 ? 2.506 -6.286 -19.327 1.00 96.62 83 ASP A O 1
ATOM 632 N N . LEU A 1 84 ? 1.050 -6.095 -17.624 1.00 96.12 84 LEU A N 1
ATOM 633 C CA . LEU A 1 84 ? 2.036 -6.028 -16.543 1.00 96.12 84 LEU A CA 1
ATOM 634 C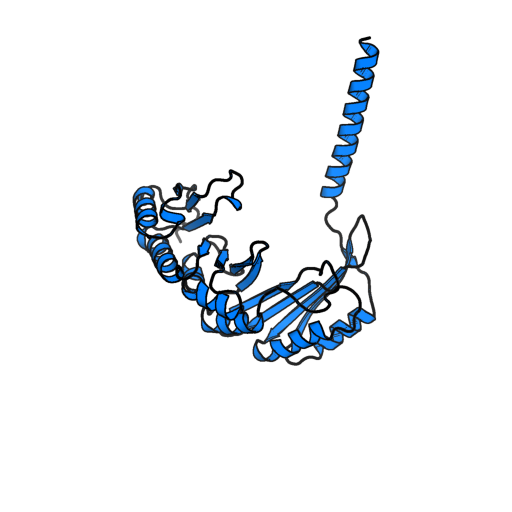 C . LEU A 1 84 ? 3.119 -7.125 -16.615 1.00 96.12 84 LEU A C 1
ATOM 636 O O . LEU A 1 84 ? 4.296 -6.772 -16.498 1.00 96.12 84 LEU A O 1
ATOM 640 N N . PRO A 1 85 ? 2.817 -8.421 -16.865 1.00 95.19 85 PRO A N 1
ATOM 641 C CA . PRO A 1 85 ? 3.862 -9.446 -16.947 1.00 95.19 85 PRO A CA 1
ATOM 642 C C . PRO A 1 85 ? 4.919 -9.155 -18.023 1.00 95.19 85 PRO A C 1
ATOM 644 O O . PRO A 1 85 ? 6.094 -9.482 -17.847 1.00 95.19 85 PRO A O 1
ATOM 647 N N . GLY A 1 86 ? 4.517 -8.520 -19.130 1.00 94.56 86 GLY A N 1
ATOM 648 C CA . GLY A 1 86 ? 5.428 -8.107 -20.197 1.00 94.56 86 GLY A CA 1
ATOM 649 C C . GLY A 1 86 ? 6.363 -6.979 -19.761 1.00 94.56 86 GLY A C 1
ATOM 650 O O . GLY A 1 86 ? 7.559 -7.035 -20.051 1.00 94.56 86 GLY A O 1
ATOM 651 N N . VAL A 1 87 ? 5.842 -5.997 -19.018 1.00 94.75 87 VAL A N 1
ATOM 652 C CA . VAL A 1 87 ? 6.639 -4.897 -18.448 1.00 94.75 87 VAL A CA 1
ATOM 653 C C . VAL A 1 87 ? 7.612 -5.416 -17.393 1.00 94.75 87 VAL A C 1
ATOM 655 O O . VAL A 1 87 ? 8.804 -5.124 -17.485 1.00 94.75 87 VAL A O 1
ATOM 658 N N . LEU A 1 88 ? 7.157 -6.261 -16.460 1.00 93.56 88 LEU A N 1
ATOM 659 C CA . LEU A 1 88 ? 8.025 -6.880 -15.450 1.00 93.56 88 LEU A CA 1
ATOM 660 C C . LEU A 1 88 ? 9.179 -7.652 -16.106 1.00 93.56 88 LEU A C 1
ATOM 662 O O . LEU A 1 88 ? 10.343 -7.428 -15.774 1.00 93.56 88 LEU A O 1
ATOM 666 N N . ALA A 1 89 ? 8.885 -8.482 -17.114 1.00 92.88 89 ALA A N 1
ATOM 667 C CA . ALA A 1 89 ? 9.912 -9.204 -17.863 1.00 92.88 89 ALA A CA 1
ATOM 668 C C . ALA A 1 89 ? 10.902 -8.266 -18.580 1.00 92.88 89 ALA A C 1
ATOM 670 O O . ALA A 1 89 ? 12.095 -8.575 -18.659 1.00 92.88 89 ALA A O 1
ATOM 671 N N . ALA A 1 90 ? 10.436 -7.120 -19.086 1.00 92.12 90 ALA A N 1
ATOM 672 C CA . ALA A 1 90 ? 11.292 -6.136 -19.738 1.00 92.12 90 ALA A CA 1
ATOM 673 C C . ALA A 1 90 ? 12.259 -5.458 -18.757 1.00 92.12 90 ALA A C 1
ATOM 675 O O . ALA A 1 90 ? 13.433 -5.314 -19.108 1.00 92.12 90 ALA A O 1
ATOM 676 N N . THR A 1 91 ? 11.821 -5.131 -17.532 1.00 90.00 91 THR A N 1
ATOM 677 C CA . THR A 1 91 ? 12.725 -4.593 -16.492 1.00 90.00 91 THR A CA 1
ATOM 678 C C . THR A 1 91 ? 13.869 -5.570 -16.203 1.00 90.00 91 THR A C 1
ATOM 680 O O . THR A 1 91 ? 15.032 -5.184 -16.192 1.00 90.00 91 THR A O 1
ATOM 683 N N . CYS A 1 92 ? 13.581 -6.872 -16.114 1.00 88.69 92 CYS A N 1
ATOM 684 C CA . CYS A 1 92 ? 14.598 -7.906 -15.899 1.00 88.69 92 CYS A CA 1
ATOM 685 C C . CYS A 1 92 ? 15.541 -8.106 -17.092 1.00 88.69 92 CYS A C 1
ATOM 687 O O . CYS A 1 92 ? 16.695 -8.502 -16.925 1.00 88.69 92 CYS A O 1
ATOM 689 N N . ALA A 1 93 ? 15.053 -7.850 -18.303 1.00 88.88 93 ALA A N 1
ATOM 690 C CA . ALA A 1 93 ? 15.825 -7.955 -19.534 1.00 88.88 93 ALA A CA 1
ATOM 691 C C . ALA A 1 93 ? 16.539 -6.643 -19.911 1.00 88.88 93 ALA A C 1
ATOM 693 O O . ALA A 1 93 ? 16.987 -6.522 -21.053 1.00 88.88 93 ALA A O 1
ATOM 694 N N . ALA A 1 94 ? 16.600 -5.646 -19.017 1.00 83.62 94 ALA A N 1
ATOM 695 C CA . ALA A 1 94 ? 17.230 -4.351 -19.272 1.00 83.62 94 ALA A CA 1
ATOM 696 C C . ALA A 1 94 ? 18.679 -4.489 -19.760 1.00 83.62 94 ALA A C 1
ATOM 698 O O . ALA A 1 94 ? 19.519 -5.161 -19.151 1.00 83.62 94 ALA A O 1
ATOM 699 N N . GLU A 1 95 ? 18.973 -3.838 -20.888 1.00 83.75 95 GLU A N 1
ATOM 700 C CA . GLU A 1 95 ? 20.325 -3.808 -21.458 1.00 83.75 95 GLU A CA 1
ATOM 701 C C . GLU A 1 95 ? 21.153 -2.659 -20.875 1.00 83.75 95 GLU A C 1
ATOM 703 O O . GLU A 1 95 ? 22.389 -2.700 -20.902 1.00 83.75 95 GLU A O 1
ATOM 708 N N . TYR A 1 96 ? 20.481 -1.634 -20.340 1.00 86.12 96 TYR A N 1
ATOM 709 C CA . TYR A 1 96 ? 21.136 -0.515 -19.680 1.00 86.12 96 TYR A CA 1
ATOM 710 C C . TYR A 1 96 ? 21.927 -1.002 -18.447 1.00 86.12 96 TYR A C 1
ATOM 712 O O . TYR A 1 96 ? 21.375 -1.679 -17.580 1.00 86.12 96 TYR A O 1
ATOM 720 N N . PRO A 1 97 ? 23.239 -0.704 -18.356 1.00 80.31 97 PRO A N 1
ATOM 721 C CA . PRO A 1 97 ? 24.099 -1.284 -17.324 1.00 80.31 97 PRO A CA 1
ATOM 722 C C . PRO A 1 97 ? 24.043 -0.557 -15.973 1.00 80.31 97 PRO A C 1
ATOM 724 O O . PRO A 1 97 ? 24.617 -1.067 -15.012 1.00 80.31 97 PRO A O 1
ATOM 727 N N . GLY A 1 98 ? 23.443 0.637 -15.910 1.00 80.81 98 GLY A N 1
ATOM 728 C CA . GLY A 1 98 ? 23.320 1.415 -14.674 1.00 80.81 98 GLY A CA 1
ATOM 729 C C . GLY A 1 98 ? 22.096 1.005 -13.850 1.00 80.81 98 GLY A C 1
ATOM 730 O O . GLY A 1 98 ? 21.160 0.437 -14.414 1.00 80.81 98 GLY A O 1
ATOM 731 N N . PRO A 1 99 ? 22.083 1.294 -12.537 1.00 82.38 99 PRO A N 1
ATOM 732 C CA . PRO A 1 99 ? 20.905 1.065 -11.712 1.00 82.38 99 PRO A CA 1
ATOM 733 C C . PRO A 1 99 ? 19.781 2.021 -12.130 1.00 82.38 99 PRO A C 1
ATOM 735 O O . PRO A 1 99 ? 20.039 3.155 -12.545 1.00 82.38 99 PRO A O 1
ATOM 738 N N . VAL A 1 100 ? 18.543 1.545 -12.037 1.00 87.88 100 VAL A N 1
ATOM 739 C CA . VAL A 1 100 ? 17.331 2.296 -12.369 1.00 87.88 100 VAL A CA 1
ATOM 740 C C . VAL A 1 100 ? 16.344 2.072 -11.232 1.00 87.88 100 VAL A C 1
ATOM 742 O O . VAL A 1 100 ? 16.050 0.924 -10.920 1.00 87.88 100 VAL A O 1
ATOM 745 N N . ALA A 1 101 ? 15.875 3.155 -10.617 1.00 89.38 101 ALA A N 1
ATOM 746 C CA . ALA A 1 101 ? 14.690 3.135 -9.772 1.00 89.38 101 ALA A CA 1
ATOM 747 C C . ALA A 1 101 ? 13.443 3.054 -10.653 1.00 89.38 101 ALA A C 1
ATOM 749 O O . ALA A 1 101 ? 13.368 3.694 -11.710 1.00 89.38 101 ALA A O 1
ATOM 750 N N . TRP A 1 102 ? 12.449 2.307 -10.203 1.00 91.19 102 TRP A N 1
ATOM 751 C CA . TRP A 1 102 ? 11.230 2.080 -10.964 1.00 91.19 102 TRP A CA 1
ATOM 752 C C . TRP A 1 102 ? 10.020 2.553 -10.180 1.00 91.19 102 TRP A C 1
ATOM 754 O O . TRP A 1 102 ? 9.909 2.323 -8.979 1.00 91.19 102 TRP A O 1
ATOM 764 N N . SER A 1 103 ? 9.082 3.173 -10.884 1.00 93.88 103 SER A N 1
ATOM 765 C CA . SER A 1 103 ? 7.727 3.377 -10.390 1.00 93.88 103 SER A CA 1
ATOM 766 C C . SER A 1 103 ? 6.760 2.794 -11.402 1.00 93.88 103 SER A C 1
ATOM 768 O O . SER A 1 103 ? 6.758 3.198 -12.564 1.00 93.88 103 SER A O 1
ATOM 770 N N . LEU A 1 104 ? 5.967 1.816 -10.985 1.00 96.06 104 LEU A N 1
ATOM 771 C CA . LEU A 1 104 ? 4.911 1.234 -11.798 1.00 96.06 104 LEU A CA 1
ATOM 772 C C . LEU A 1 104 ? 3.566 1.682 -11.244 1.00 96.06 104 LEU A C 1
ATOM 774 O O . LEU A 1 104 ? 3.262 1.432 -10.083 1.00 96.06 104 LEU A O 1
ATOM 778 N N . VAL A 1 105 ? 2.756 2.310 -12.086 1.00 96.94 105 VAL A N 1
ATOM 779 C CA . VAL A 1 105 ? 1.367 2.664 -11.794 1.00 96.94 105 VAL A CA 1
ATOM 780 C C . VAL A 1 105 ? 0.486 1.721 -12.603 1.00 96.94 105 VAL A C 1
ATOM 782 O O . VAL A 1 105 ? 0.400 1.826 -13.827 1.00 96.94 105 VAL A O 1
ATOM 785 N N . VAL A 1 106 ? -0.116 0.745 -11.932 1.00 97.62 106 VAL A N 1
ATOM 786 C CA . VAL A 1 106 ? -0.848 -0.341 -12.583 1.00 97.62 106 VAL A CA 1
ATOM 787 C C . VAL A 1 106 ? -2.348 -0.137 -12.429 1.00 97.62 106 VAL A C 1
ATOM 789 O O . VAL A 1 106 ? -2.849 -0.112 -11.308 1.00 97.62 106 VAL A O 1
ATOM 792 N N . ASP A 1 107 ? -3.074 -0.048 -13.544 1.00 96.44 107 ASP A N 1
ATOM 793 C CA . ASP A 1 107 ? -4.542 -0.094 -13.535 1.00 96.44 107 ASP A CA 1
ATOM 794 C C . ASP A 1 107 ? -4.992 -1.540 -13.278 1.00 96.44 107 ASP A C 1
ATOM 796 O O . ASP A 1 107 ? -4.899 -2.401 -14.164 1.00 96.44 107 ASP A O 1
ATOM 800 N N . ALA A 1 108 ? -5.442 -1.804 -12.049 1.00 95.19 108 ALA A N 1
ATOM 801 C CA . ALA A 1 108 ? -5.952 -3.101 -11.610 1.00 95.19 108 ALA A CA 1
ATOM 802 C C . ALA A 1 108 ? -7.429 -3.321 -11.993 1.00 95.19 108 ALA A C 1
ATOM 804 O O . ALA A 1 108 ? -7.979 -4.401 -11.765 1.00 95.19 108 ALA A O 1
ATOM 805 N N . GLY A 1 109 ? -8.079 -2.324 -12.601 1.00 93.56 109 GLY A N 1
ATOM 806 C CA . GLY A 1 109 ? -9.506 -2.318 -12.892 1.00 93.56 109 GLY A CA 1
ATOM 807 C C . GLY A 1 109 ? -10.360 -1.903 -11.691 1.00 93.56 109 GLY A C 1
ATOM 808 O O . GLY A 1 109 ? -9.866 -1.638 -10.603 1.00 93.56 109 GLY A O 1
ATOM 809 N N . ALA A 1 110 ? -11.677 -1.808 -11.904 1.00 90.56 110 ALA A N 1
ATOM 810 C CA . ALA A 1 110 ? -12.658 -1.434 -10.873 1.00 90.56 110 ALA A CA 1
ATOM 811 C C . ALA A 1 110 ? -12.346 -0.121 -10.115 1.00 90.56 110 ALA A C 1
ATOM 813 O O . ALA A 1 110 ? -12.736 0.031 -8.959 1.00 90.56 110 ALA A O 1
ATOM 814 N N . SER A 1 111 ? -11.693 0.833 -10.791 1.00 91.69 111 SER A N 1
ATOM 815 C CA . SER A 1 111 ? -11.212 2.094 -10.206 1.00 91.69 111 SER A CA 1
ATOM 816 C C . SER A 1 111 ? -10.149 1.910 -9.112 1.00 91.69 111 SER A C 1
ATOM 818 O O . SER A 1 111 ? -10.077 2.728 -8.204 1.00 91.69 111 SER A O 1
ATOM 820 N N . THR A 1 112 ? -9.357 0.839 -9.188 1.00 94.00 112 THR A N 1
ATOM 821 C CA . THR A 1 112 ? -8.228 0.565 -8.294 1.00 94.00 112 THR A CA 1
ATOM 822 C C . THR A 1 112 ? -6.919 0.673 -9.065 1.00 94.00 112 THR A C 1
ATOM 824 O O . THR A 1 112 ? -6.722 0.000 -10.080 1.00 94.00 112 THR A O 1
ATOM 827 N N . THR A 1 113 ? -6.002 1.478 -8.545 1.00 95.81 113 THR A N 1
ATOM 828 C CA . THR A 1 113 ? -4.624 1.580 -9.027 1.00 95.81 113 THR A CA 1
ATOM 829 C C . THR A 1 113 ? -3.673 0.962 -8.011 1.00 95.81 113 THR A C 1
ATOM 831 O O . THR A 1 113 ? -3.824 1.167 -6.809 1.00 95.81 113 THR A O 1
ATOM 834 N N . VAL A 1 114 ? -2.658 0.236 -8.474 1.00 97.19 114 VAL A N 1
ATOM 835 C CA . VAL A 1 114 ? -1.558 -0.233 -7.623 1.00 97.19 114 VAL A CA 1
ATOM 836 C C . VAL A 1 114 ? -0.272 0.479 -8.014 1.00 97.19 114 VAL A C 1
ATOM 838 O O . VAL A 1 114 ? 0.162 0.399 -9.161 1.00 97.19 114 VAL A O 1
ATOM 841 N N . ILE A 1 115 ? 0.345 1.166 -7.057 1.00 96.44 115 ILE A N 1
ATOM 842 C CA . ILE A 1 115 ? 1.589 1.910 -7.241 1.00 96.44 115 ILE A CA 1
ATOM 843 C C . ILE A 1 115 ? 2.728 1.127 -6.598 1.00 96.44 115 ILE A C 1
ATOM 845 O O . ILE A 1 115 ? 2.787 0.984 -5.381 1.00 96.44 115 ILE A O 1
ATOM 849 N N . VAL A 1 116 ? 3.658 0.641 -7.409 1.00 95.56 116 VAL A N 1
ATOM 850 C CA . VAL A 1 116 ? 4.836 -0.094 -6.947 1.00 95.56 116 VAL A CA 1
ATOM 851 C C . VAL A 1 116 ? 6.065 0.767 -7.155 1.00 95.56 116 VAL A C 1
ATOM 853 O O . VAL A 1 116 ? 6.334 1.202 -8.271 1.00 95.56 116 VAL A O 1
ATOM 856 N N . ASN A 1 117 ? 6.812 1.003 -6.083 1.00 91.25 117 ASN A N 1
ATOM 857 C CA . ASN A 1 117 ? 8.072 1.730 -6.133 1.00 91.25 117 ASN A CA 1
ATOM 858 C C . ASN A 1 117 ? 9.216 0.783 -5.777 1.00 91.25 117 ASN A C 1
ATOM 860 O O . ASN A 1 117 ? 9.128 0.049 -4.796 1.00 91.25 117 ASN A O 1
ATOM 864 N N . ASP A 1 118 ? 10.271 0.830 -6.578 1.00 88.19 118 ASP A N 1
ATOM 865 C CA . ASP A 1 118 ? 11.552 0.188 -6.319 1.00 88.19 118 ASP A CA 1
ATOM 866 C C . ASP A 1 118 ? 12.621 1.279 -6.274 1.00 88.19 118 ASP A C 1
ATOM 868 O O . ASP A 1 118 ? 12.781 2.056 -7.227 1.00 88.19 118 ASP A O 1
ATOM 872 N N . ASP A 1 119 ? 13.308 1.368 -5.140 1.00 80.81 119 ASP A N 1
ATOM 873 C CA . ASP A 1 119 ? 14.385 2.328 -4.941 1.00 80.81 119 ASP A CA 1
ATOM 874 C C . ASP A 1 119 ? 15.627 1.917 -5.737 1.00 80.81 119 ASP A C 1
ATOM 876 O O . ASP A 1 119 ? 15.727 0.826 -6.294 1.00 80.81 119 ASP A O 1
ATOM 880 N N . ILE A 1 120 ? 16.616 2.808 -5.822 1.00 70.88 120 ILE A N 1
ATOM 881 C CA . ILE A 1 120 ? 17.847 2.505 -6.554 1.00 70.88 120 ILE A CA 1
ATOM 882 C C . ILE A 1 120 ? 18.532 1.299 -5.894 1.00 70.88 120 ILE A C 1
ATOM 884 O O . ILE A 1 120 ? 18.959 1.404 -4.738 1.00 70.88 120 ILE A O 1
ATOM 888 N N . PRO A 1 121 ? 18.701 0.170 -6.609 1.00 66.56 121 PRO A N 1
ATOM 889 C CA . PRO A 1 121 ? 19.217 -1.041 -5.999 1.00 66.56 121 PRO A CA 1
ATOM 890 C C . PRO A 1 121 ? 20.643 -0.811 -5.495 1.00 66.56 121 PRO A C 1
ATOM 892 O O . PRO A 1 121 ? 21.541 -0.441 -6.255 1.00 66.56 121 PRO A O 1
ATOM 895 N N . ALA A 1 122 ? 20.868 -1.090 -4.208 1.00 58.25 122 ALA A N 1
ATOM 896 C CA . ALA A 1 122 ? 22.173 -0.923 -3.567 1.00 58.25 122 ALA A CA 1
ATOM 897 C C . ALA A 1 122 ? 23.261 -1.811 -4.203 1.00 58.25 122 ALA A C 1
ATOM 899 O O . ALA A 1 122 ? 24.446 -1.473 -4.172 1.00 58.25 122 ALA A O 1
ATOM 900 N N . THR A 1 123 ? 22.875 -2.947 -4.798 1.00 54.91 123 THR A N 1
ATOM 901 C CA . THR A 1 123 ? 23.789 -3.841 -5.515 1.00 54.91 123 THR A CA 1
ATOM 902 C C . THR A 1 123 ? 23.104 -4.579 -6.661 1.00 54.91 123 THR A C 1
ATOM 904 O O . THR A 1 123 ? 22.190 -5.357 -6.415 1.00 54.91 123 THR A O 1
ATOM 907 N N . GLY A 1 124 ? 23.642 -4.442 -7.878 1.00 54.72 124 GLY A N 1
ATOM 908 C CA . GLY A 1 124 ? 23.716 -5.475 -8.930 1.00 54.72 124 GLY A CA 1
ATOM 909 C C . GLY A 1 124 ? 22.426 -6.016 -9.566 1.00 54.72 124 GLY A C 1
ATOM 910 O O . GLY A 1 124 ? 22.508 -6.545 -10.676 1.00 54.72 124 GLY A O 1
ATOM 911 N N . SER A 1 125 ? 21.274 -5.890 -8.910 1.00 60.38 125 SER A N 1
ATOM 912 C CA . SER A 1 125 ? 19.964 -6.179 -9.483 1.00 60.38 125 SER A CA 1
ATOM 913 C C . SER A 1 125 ? 19.659 -5.134 -10.552 1.00 60.38 125 SER A C 1
ATOM 915 O O . SER A 1 125 ? 19.791 -3.935 -10.317 1.00 60.38 125 SER A O 1
ATOM 917 N N . ARG A 1 126 ? 19.323 -5.599 -11.755 1.00 70.75 126 ARG A N 1
ATOM 918 C CA . ARG A 1 126 ? 18.868 -4.751 -12.874 1.00 70.75 126 ARG A CA 1
ATOM 919 C C . ARG A 1 126 ? 17.361 -4.860 -13.097 1.00 70.75 126 ARG A C 1
ATOM 921 O O . ARG A 1 126 ? 16.823 -4.191 -13.967 1.00 70.75 126 ARG A O 1
ATOM 928 N N . CYS A 1 127 ? 16.734 -5.756 -12.351 1.00 81.88 127 CYS A N 1
ATOM 929 C CA . CYS A 1 127 ? 15.331 -6.112 -12.388 1.00 81.88 127 CYS A CA 1
ATOM 930 C C . CYS A 1 127 ? 14.591 -5.328 -11.311 1.00 81.88 127 CYS A C 1
ATOM 932 O O . CYS A 1 127 ? 15.165 -5.094 -10.248 1.00 81.88 127 CYS A O 1
ATOM 934 N N . LEU A 1 128 ? 13.324 -5.000 -11.580 1.00 86.38 128 LEU A N 1
ATOM 935 C CA . LEU A 1 128 ? 12.401 -4.609 -10.522 1.00 86.38 128 LEU A CA 1
ATOM 936 C C . LEU A 1 128 ? 12.335 -5.753 -9.501 1.00 86.38 128 LEU A C 1
ATOM 938 O O . LEU A 1 128 ? 11.917 -6.859 -9.858 1.00 86.38 128 LEU A O 1
ATOM 942 N N . ASP A 1 129 ? 12.749 -5.496 -8.264 1.00 86.81 129 ASP A N 1
ATOM 943 C CA . ASP A 1 129 ? 12.710 -6.485 -7.181 1.00 86.81 129 ASP A CA 1
ATOM 944 C C . ASP A 1 129 ? 12.236 -5.840 -5.879 1.00 86.81 129 ASP A C 1
ATOM 946 O O . ASP A 1 129 ? 13.020 -5.414 -5.037 1.00 86.81 129 ASP A O 1
ATOM 950 N N . VAL A 1 130 ? 10.915 -5.792 -5.720 1.00 89.56 130 VAL A N 1
ATOM 951 C CA . VAL A 1 130 ? 10.259 -5.234 -4.529 1.00 89.56 130 VAL A CA 1
ATOM 952 C C . VAL A 1 130 ? 10.034 -6.268 -3.420 1.00 89.56 130 VAL A C 1
ATOM 954 O O . VAL A 1 130 ? 9.448 -5.951 -2.387 1.00 89.56 130 VAL A O 1
ATOM 957 N N . GLY A 1 131 ? 10.487 -7.513 -3.616 1.00 91.69 131 GLY A N 1
ATOM 958 C CA . GLY A 1 131 ? 10.387 -8.582 -2.617 1.00 91.69 131 GLY A CA 1
ATOM 959 C C . GLY A 1 131 ? 9.013 -9.253 -2.479 1.00 91.69 131 GLY A C 1
ATOM 960 O O . GLY A 1 131 ? 8.834 -10.059 -1.569 1.00 91.69 131 GLY A O 1
ATOM 961 N N . PHE A 1 132 ? 8.054 -8.962 -3.364 1.00 95.06 132 PHE A N 1
ATOM 962 C CA . PHE A 1 132 ? 6.730 -9.601 -3.408 1.00 95.06 132 PHE A CA 1
ATOM 963 C C . PHE A 1 132 ? 6.203 -9.752 -4.844 1.00 95.06 132 PHE A C 1
ATOM 965 O O . PHE A 1 132 ? 6.702 -9.121 -5.779 1.00 95.06 132 PHE A O 1
ATOM 972 N N . ASP A 1 133 ? 5.179 -10.591 -5.026 1.00 96.69 133 ASP A N 1
ATOM 973 C CA . ASP A 1 133 ? 4.501 -10.792 -6.309 1.00 96.69 133 ASP A CA 1
ATOM 974 C C . ASP A 1 133 ? 3.589 -9.603 -6.650 1.00 96.69 133 ASP A C 1
ATOM 976 O O . ASP A 1 133 ? 2.453 -9.482 -6.183 1.00 96.69 133 ASP A O 1
ATOM 980 N N . VAL A 1 134 ? 4.105 -8.710 -7.498 1.00 96.44 134 VAL A N 1
ATOM 981 C CA . VAL A 1 134 ? 3.377 -7.531 -7.983 1.00 96.44 134 VAL A CA 1
ATOM 982 C C . VAL A 1 134 ? 2.136 -7.919 -8.789 1.00 96.44 134 VAL A C 1
ATOM 984 O O . VAL A 1 134 ? 1.099 -7.272 -8.656 1.00 96.44 134 VAL A O 1
ATOM 987 N N . ALA A 1 135 ? 2.214 -8.962 -9.621 1.00 96.69 135 ALA A N 1
ATOM 988 C CA . ALA A 1 135 ? 1.089 -9.363 -10.462 1.00 96.69 135 ALA A CA 1
ATOM 989 C C . ALA A 1 135 ? -0.045 -9.952 -9.616 1.00 96.69 135 ALA A C 1
ATOM 991 O O . ALA A 1 135 ? -1.207 -9.598 -9.827 1.00 96.69 135 ALA A O 1
ATOM 992 N N . GLY A 1 136 ? 0.305 -10.776 -8.625 1.00 97.44 136 GLY A N 1
ATOM 993 C CA . GLY A 1 136 ? -0.650 -11.319 -7.664 1.00 97.44 136 GLY A CA 1
ATOM 994 C C . GLY A 1 136 ? -1.353 -10.226 -6.855 1.00 97.44 136 GLY A C 1
ATOM 995 O O . GLY A 1 136 ? -2.583 -10.220 -6.783 1.00 97.44 136 GLY A O 1
ATOM 996 N N . ILE A 1 137 ? -0.610 -9.239 -6.332 1.00 97.38 137 ILE A N 1
ATOM 997 C CA . ILE A 1 137 ? -1.212 -8.090 -5.629 1.00 97.38 137 ILE A CA 1
ATOM 998 C C . ILE A 1 137 ? -2.142 -7.285 -6.531 1.00 97.38 137 ILE A C 1
ATOM 1000 O O . ILE A 1 137 ? -3.228 -6.923 -6.091 1.00 97.38 137 ILE A O 1
ATOM 1004 N N . VAL A 1 138 ? -1.749 -6.998 -7.773 1.00 97.88 138 VAL A N 1
ATOM 1005 C CA . VAL A 1 138 ? -2.583 -6.231 -8.712 1.00 97.88 138 VAL A CA 1
ATOM 1006 C C . VAL A 1 138 ? -3.907 -6.943 -8.976 1.00 97.88 138 VAL A C 1
ATOM 1008 O O . VAL A 1 138 ? -4.965 -6.321 -8.884 1.00 97.88 138 VAL A O 1
ATOM 1011 N N . GLU A 1 139 ? -3.866 -8.247 -9.257 1.00 97.25 139 GLU A N 1
ATOM 1012 C CA . GLU A 1 139 ? -5.076 -9.045 -9.477 1.00 97.25 139 GLU A CA 1
ATOM 1013 C C . GLU A 1 139 ? -5.975 -9.056 -8.233 1.00 97.25 139 GLU A C 1
ATOM 1015 O O . GLU A 1 139 ? -7.179 -8.796 -8.327 1.00 97.25 139 GLU A O 1
ATOM 1020 N N . ALA A 1 140 ? -5.392 -9.308 -7.058 1.00 97.88 140 ALA A N 1
ATOM 1021 C CA . ALA A 1 140 ? -6.133 -9.354 -5.804 1.00 97.88 140 ALA A CA 1
ATOM 1022 C C . ALA A 1 140 ? -6.712 -7.985 -5.421 1.00 97.88 140 ALA A C 1
ATOM 1024 O O . ALA A 1 140 ? -7.866 -7.910 -5.005 1.00 97.88 140 ALA A O 1
ATOM 1025 N N . ALA A 1 141 ? -5.965 -6.895 -5.608 1.00 96.88 141 ALA A N 1
ATOM 1026 C CA . ALA A 1 141 ? -6.418 -5.548 -5.283 1.00 96.88 141 ALA A CA 1
ATOM 1027 C C . ALA A 1 141 ? -7.646 -5.147 -6.116 1.00 96.88 141 ALA A C 1
ATOM 1029 O O . ALA A 1 141 ? -8.659 -4.726 -5.555 1.00 96.88 141 ALA A O 1
ATOM 1030 N N . GLY A 1 142 ? -7.601 -5.365 -7.436 1.00 95.62 142 GLY A N 1
ATOM 1031 C CA . GLY A 1 142 ? -8.730 -5.080 -8.327 1.00 95.62 142 GLY A CA 1
ATOM 1032 C C . GLY A 1 142 ? -9.981 -5.921 -8.033 1.00 95.62 142 GLY A C 1
ATOM 1033 O O . GLY A 1 142 ? -11.102 -5.484 -8.301 1.00 95.62 142 GLY A O 1
ATOM 1034 N N . ALA A 1 143 ? -9.813 -7.117 -7.458 1.00 96.75 143 ALA A N 1
ATOM 1035 C CA . ALA A 1 143 ? -10.917 -8.014 -7.117 1.00 96.75 143 ALA A CA 1
ATOM 1036 C C . ALA A 1 143 ? -11.497 -7.786 -5.708 1.00 96.75 143 ALA A C 1
ATOM 1038 O O . ALA A 1 143 ? -12.713 -7.883 -5.525 1.00 96.75 143 ALA A O 1
ATOM 1039 N N . LEU A 1 144 ? -10.642 -7.528 -4.716 1.00 96.81 144 LEU A N 1
ATOM 1040 C CA . LEU A 1 144 ? -10.996 -7.550 -3.291 1.00 96.81 144 LEU A CA 1
ATOM 1041 C C . LEU A 1 144 ? -11.229 -6.156 -2.704 1.00 96.81 144 LEU A C 1
ATOM 1043 O O . LEU A 1 144 ? -12.028 -6.008 -1.779 1.00 96.81 144 LEU A O 1
ATOM 1047 N N . VAL A 1 145 ? -10.558 -5.132 -3.235 1.00 94.81 145 VAL A N 1
ATOM 1048 C CA . VAL A 1 145 ? -10.617 -3.757 -2.711 1.00 94.81 145 VAL A CA 1
ATOM 1049 C C . VAL A 1 145 ? -10.891 -2.741 -3.829 1.00 94.81 145 VAL A C 1
ATOM 1051 O O . VAL A 1 145 ? -10.078 -1.853 -4.091 1.00 94.81 145 VAL A O 1
ATOM 1054 N N . PRO A 1 146 ? -12.044 -2.856 -4.519 1.00 92.00 146 PRO A N 1
ATOM 1055 C CA . PRO A 1 146 ? -12.385 -1.964 -5.621 1.00 92.00 146 PRO A CA 1
ATOM 1056 C C . PRO A 1 146 ? -12.520 -0.511 -5.147 1.00 92.00 146 PRO A C 1
ATOM 1058 O O . PRO A 1 146 ? -13.165 -0.243 -4.130 1.00 92.00 146 PRO A O 1
ATOM 1061 N N . GLY A 1 147 ? -11.966 0.425 -5.917 1.00 90.50 147 GLY A N 1
ATOM 1062 C CA . GLY A 1 147 ? -12.023 1.860 -5.631 1.00 90.50 147 GLY A CA 1
ATOM 1063 C C . GLY A 1 147 ? -10.980 2.362 -4.631 1.00 90.50 147 GLY A C 1
ATOM 1064 O O . GLY A 1 147 ? -11.130 3.475 -4.134 1.00 90.50 147 GLY A O 1
ATOM 1065 N N . VAL A 1 148 ? -9.966 1.554 -4.300 1.00 91.50 148 VAL A N 1
ATOM 1066 C CA . VAL A 1 148 ? -8.894 1.928 -3.368 1.00 91.50 148 VAL A CA 1
ATOM 1067 C C . VAL A 1 148 ? -7.558 1.919 -4.093 1.00 91.50 148 VAL A C 1
ATOM 1069 O O . VAL A 1 148 ? -7.054 0.853 -4.430 1.00 91.50 148 VAL A O 1
ATOM 1072 N N . ASP A 1 149 ? -6.956 3.091 -4.276 1.00 93.00 149 ASP A N 1
ATOM 1073 C CA . ASP A 1 149 ? -5.592 3.184 -4.790 1.00 93.00 149 ASP A CA 1
ATOM 1074 C C . ASP A 1 149 ? -4.584 2.778 -3.711 1.00 93.00 149 ASP A C 1
ATOM 1076 O O . ASP A 1 149 ? -4.577 3.317 -2.598 1.00 93.00 149 ASP A O 1
ATOM 1080 N N . LEU A 1 150 ? -3.730 1.816 -4.050 1.00 93.94 150 LEU A N 1
ATOM 1081 C CA . LEU A 1 150 ? -2.893 1.080 -3.116 1.00 93.94 150 LEU A CA 1
ATOM 1082 C C . LEU A 1 150 ? -1.414 1.196 -3.487 1.00 93.94 150 LEU A C 1
ATOM 1084 O O . LEU A 1 150 ? -1.023 0.960 -4.624 1.00 93.94 150 LEU A O 1
ATOM 1088 N N . GLN A 1 151 ? -0.569 1.454 -2.500 1.00 96.00 151 GLN A N 1
ATOM 1089 C CA . GLN A 1 151 ? 0.878 1.344 -2.603 1.00 96.00 151 GLN A CA 1
ATOM 1090 C C . GLN A 1 151 ? 1.371 0.251 -1.638 1.00 96.00 151 GLN A C 1
ATOM 1092 O O . GLN A 1 151 ? 1.516 0.514 -0.439 1.00 96.00 151 GLN A O 1
ATOM 1097 N N . PRO A 1 152 ? 1.601 -0.985 -2.121 1.00 96.44 152 PRO A N 1
ATOM 1098 C CA . PRO A 1 152 ? 2.208 -2.038 -1.318 1.00 96.44 152 PRO A CA 1
ATOM 1099 C C . PRO A 1 152 ? 3.701 -1.760 -1.100 1.00 96.44 152 PRO A C 1
ATOM 1101 O O . PRO A 1 152 ? 4.419 -1.385 -2.029 1.00 96.44 152 PRO A O 1
ATOM 1104 N N . VAL A 1 153 ? 4.181 -1.973 0.124 1.00 94.44 153 VAL A N 1
ATOM 1105 C CA . VAL A 1 153 ? 5.594 -1.830 0.500 1.00 94.44 153 VAL A CA 1
ATOM 1106 C C . VAL A 1 153 ? 5.985 -2.976 1.424 1.00 94.44 153 VAL A C 1
ATOM 1108 O O . VAL A 1 153 ? 5.336 -3.200 2.444 1.00 94.44 153 VAL A O 1
ATOM 1111 N N . LEU A 1 154 ? 7.068 -3.684 1.106 1.00 93.81 154 LEU A N 1
ATOM 1112 C CA . LEU A 1 154 ? 7.666 -4.642 2.032 1.00 93.81 154 LEU A CA 1
ATOM 1113 C C . LEU A 1 154 ? 8.611 -3.896 2.978 1.00 93.81 154 LEU A C 1
ATOM 1115 O O . LEU A 1 154 ? 9.578 -3.275 2.537 1.00 93.81 154 LEU A O 1
ATOM 1119 N N . ARG A 1 155 ? 8.323 -3.927 4.279 1.00 90.12 155 ARG A N 1
ATOM 1120 C CA . ARG A 1 155 ? 9.155 -3.273 5.297 1.00 90.12 155 ARG A CA 1
ATOM 1121 C C . ARG A 1 155 ? 10.370 -4.132 5.658 1.00 90.12 155 ARG A C 1
ATOM 1123 O O . ARG A 1 155 ? 10.415 -5.329 5.382 1.00 90.12 155 ARG A O 1
ATOM 1130 N N . GLU A 1 156 ? 11.359 -3.527 6.319 1.00 87.31 156 GLU A N 1
ATOM 1131 C CA . GLU A 1 156 ? 12.599 -4.212 6.732 1.00 87.31 156 GLU A CA 1
ATOM 1132 C C . GLU A 1 156 ? 12.360 -5.391 7.696 1.00 87.31 156 GLU A C 1
ATOM 1134 O O . GLU A 1 156 ? 13.136 -6.346 7.720 1.00 87.31 156 GLU A O 1
ATOM 1139 N N . ASP A 1 157 ? 11.273 -5.351 8.472 1.00 87.19 157 ASP A N 1
ATOM 1140 C CA . ASP A 1 157 ? 10.830 -6.441 9.353 1.00 87.19 157 ASP A CA 1
ATOM 1141 C C . ASP A 1 157 ? 10.132 -7.594 8.593 1.00 87.19 157 ASP A C 1
ATOM 1143 O O . ASP A 1 157 ? 9.792 -8.631 9.173 1.00 87.19 157 ASP A O 1
ATOM 1147 N N . GLY A 1 158 ? 9.953 -7.440 7.278 1.00 91.69 158 GLY A N 1
ATOM 1148 C CA . GLY A 1 158 ? 9.280 -8.377 6.386 1.00 91.69 158 GLY A CA 1
ATOM 1149 C C . GLY A 1 158 ? 7.753 -8.321 6.448 1.00 91.69 158 GLY A C 1
ATOM 1150 O O . GLY A 1 158 ? 7.110 -9.224 5.914 1.00 91.69 158 GLY A O 1
ATOM 1151 N N . SER A 1 159 ? 7.167 -7.318 7.108 1.00 92.94 159 SER A N 1
ATOM 1152 C CA . SER A 1 159 ? 5.725 -7.062 7.045 1.00 92.94 159 SER A CA 1
ATOM 1153 C C . SER A 1 159 ? 5.337 -6.384 5.729 1.00 92.94 159 SER A C 1
ATOM 1155 O O . SER A 1 159 ? 6.105 -5.601 5.161 1.00 92.94 159 SER A O 1
ATOM 1157 N N . LEU A 1 160 ? 4.133 -6.689 5.240 1.00 96.69 160 LEU A N 1
ATOM 1158 C CA . LEU A 1 160 ? 3.561 -6.031 4.066 1.00 96.69 160 LEU A CA 1
ATOM 1159 C C . LEU A 1 160 ? 2.747 -4.823 4.516 1.00 96.69 160 LEU A C 1
ATOM 1161 O O . LEU A 1 160 ? 1.693 -4.989 5.122 1.00 96.69 160 LEU A O 1
ATOM 1165 N N . ALA A 1 161 ? 3.208 -3.619 4.206 1.00 95.62 161 ALA A N 1
ATOM 1166 C CA . ALA A 1 161 ? 2.430 -2.403 4.383 1.00 95.62 161 ALA A CA 1
ATOM 1167 C C . ALA A 1 161 ? 1.573 -2.132 3.142 1.00 95.62 161 ALA A C 1
ATOM 1169 O O . ALA A 1 161 ? 2.058 -2.164 2.013 1.00 95.62 161 ALA A O 1
ATOM 1170 N N . LEU A 1 162 ? 0.293 -1.862 3.366 1.00 95.81 162 LEU A N 1
ATOM 1171 C CA . LEU A 1 162 ? -0.714 -1.531 2.370 1.00 95.81 162 LEU A CA 1
ATOM 1172 C C . LEU A 1 162 ? -1.116 -0.072 2.579 1.00 95.81 162 LEU A C 1
ATOM 1174 O O . LEU A 1 162 ? -1.955 0.237 3.430 1.00 95.81 162 LEU A O 1
ATOM 1178 N N . VAL A 1 163 ? -0.476 0.826 1.827 1.00 93.31 163 VAL A N 1
ATOM 1179 C CA . VAL A 1 163 ? -0.699 2.268 1.949 1.00 93.31 163 VAL A CA 1
ATOM 1180 C C . VAL A 1 163 ? -1.814 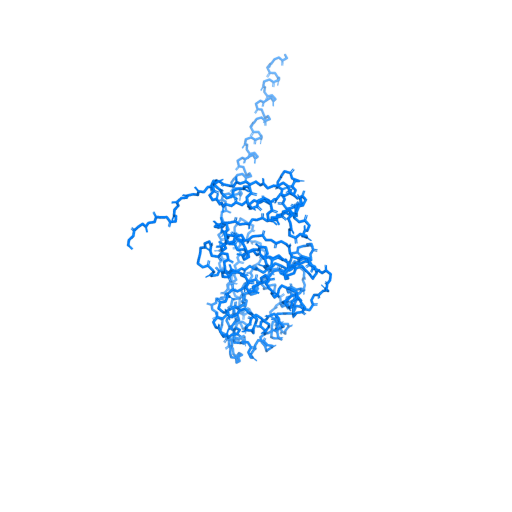2.696 1.001 1.00 93.31 163 VAL A C 1
ATOM 1182 O O . VAL A 1 163 ? -1.683 2.527 -0.208 1.00 93.31 163 VAL A O 1
ATOM 1185 N N . ALA A 1 164 ? -2.899 3.269 1.515 1.00 90.12 164 ALA A N 1
ATOM 1186 C CA . ALA A 1 164 ? -3.959 3.806 0.660 1.00 90.12 164 ALA A CA 1
ATOM 1187 C C . ALA A 1 164 ? -3.663 5.273 0.305 1.00 90.12 164 ALA A C 1
ATOM 1189 O O . ALA A 1 164 ? -3.659 6.134 1.188 1.00 90.12 164 ALA A O 1
ATOM 1190 N N . VAL A 1 165 ? -3.386 5.557 -0.970 1.00 81.50 165 VAL A N 1
ATOM 1191 C CA . VAL A 1 165 ? -2.807 6.847 -1.406 1.00 81.50 165 VAL A CA 1
ATOM 1192 C C . VAL A 1 165 ? -3.836 7.928 -1.737 1.00 81.50 165 VAL A C 1
ATOM 1194 O O . VAL A 1 165 ? -3.532 9.104 -1.549 1.00 81.50 165 VAL A O 1
ATOM 1197 N N . ASP A 1 166 ? -5.040 7.551 -2.179 1.00 70.31 166 ASP A N 1
ATOM 1198 C CA . ASP A 1 166 ? -6.080 8.497 -2.632 1.00 70.31 166 ASP A CA 1
ATOM 1199 C C . ASP A 1 166 ? -7.377 8.425 -1.807 1.00 70.31 166 ASP A C 1
ATOM 1201 O O . ASP A 1 166 ? -8.441 8.877 -2.225 1.00 70.31 166 ASP A O 1
ATOM 1205 N N . LEU A 1 167 ? -7.317 7.854 -0.599 1.00 62.88 167 LEU A N 1
ATOM 1206 C CA . LEU A 1 167 ? -8.445 7.967 0.323 1.00 62.88 167 LEU A CA 1
ATOM 1207 C C . LEU A 1 167 ? -8.545 9.423 0.798 1.00 62.88 167 LEU A C 1
ATOM 1209 O O . LEU A 1 167 ? -7.700 9.912 1.552 1.00 62.88 167 LEU A O 1
ATOM 1213 N N . GLU A 1 168 ? -9.577 10.125 0.321 1.00 58.28 168 GLU A N 1
ATOM 1214 C CA . GLU A 1 168 ? -9.865 11.512 0.682 1.00 58.28 168 GLU A CA 1
ATOM 1215 C C . GLU A 1 168 ? -10.028 11.658 2.205 1.00 58.28 168 GLU A C 1
ATOM 1217 O O . GLU A 1 168 ? -11.072 11.371 2.790 1.00 58.28 168 GLU A O 1
ATOM 1222 N N . GLY A 1 169 ? -8.998 12.175 2.875 1.00 56.53 169 GLY A N 1
ATOM 1223 C CA . GLY A 1 169 ? -9.086 12.535 4.287 1.00 56.53 169 GLY A CA 1
ATOM 1224 C C . GLY A 1 169 ? -9.372 11.352 5.221 1.00 56.53 169 GLY A C 1
ATOM 1225 O O . GLY A 1 169 ? -9.028 10.209 4.954 1.00 56.53 169 GLY A O 1
ATOM 1226 N N . ARG A 1 170 ? -9.933 11.649 6.399 1.00 62.28 170 ARG A N 1
ATOM 1227 C CA . ARG A 1 170 ? -10.018 10.729 7.549 1.00 62.28 170 ARG A CA 1
ATOM 1228 C C . ARG A 1 170 ? -11.060 9.601 7.410 1.00 62.28 170 ARG A C 1
ATOM 1230 O O . ARG A 1 170 ? -11.644 9.191 8.413 1.00 62.28 170 ARG A O 1
ATOM 1237 N N . ASP A 1 171 ? -11.335 9.127 6.199 1.00 81.62 171 ASP A N 1
ATOM 1238 C CA . ASP A 1 171 ? -12.315 8.066 5.969 1.00 81.62 171 ASP A CA 1
ATOM 1239 C C . ASP A 1 171 ? -11.741 6.681 6.307 1.00 81.62 171 ASP A C 1
ATOM 1241 O O . ASP A 1 171 ? -11.204 5.963 5.466 1.00 81.62 171 ASP A O 1
ATOM 1245 N N . ILE A 1 172 ? -11.878 6.296 7.577 1.00 89.38 172 ILE A N 1
ATOM 1246 C CA . ILE A 1 172 ? -11.525 4.951 8.047 1.00 89.38 172 ILE A CA 1
ATOM 1247 C C . ILE A 1 172 ? -12.443 3.889 7.417 1.00 89.38 172 ILE A C 1
ATOM 1249 O O . ILE A 1 172 ? -12.005 2.760 7.189 1.00 89.38 172 ILE A O 1
ATOM 1253 N N . ALA A 1 173 ? -13.704 4.222 7.118 1.00 89.56 173 ALA A N 1
ATOM 1254 C CA . ALA A 1 173 ? -14.647 3.256 6.559 1.00 89.56 173 ALA A CA 1
ATOM 1255 C C . ALA A 1 173 ? -14.216 2.808 5.153 1.00 89.56 173 ALA A C 1
ATOM 1257 O O . ALA A 1 173 ? -14.311 1.619 4.839 1.00 89.56 173 ALA A O 1
ATOM 1258 N N . GLY A 1 174 ? -13.650 3.722 4.358 1.00 89.19 174 GLY A N 1
ATOM 1259 C CA . GLY A 1 174 ? -13.026 3.423 3.066 1.00 89.19 174 GLY A CA 1
ATOM 1260 C C . GLY A 1 174 ? -11.881 2.404 3.140 1.00 89.19 174 GLY A C 1
ATOM 1261 O O . GLY A 1 174 ? -11.634 1.681 2.179 1.00 89.19 174 GLY A O 1
ATOM 1262 N N . SER A 1 175 ? -11.220 2.268 4.294 1.00 91.69 175 SER A N 1
ATOM 1263 C CA . SER A 1 175 ? -10.150 1.282 4.522 1.00 91.69 175 SER A CA 1
ATOM 1264 C C . SER A 1 175 ? -10.648 -0.096 4.976 1.00 91.69 175 SER A C 1
ATOM 1266 O O . SER A 1 175 ? -9.865 -1.044 4.986 1.00 91.69 175 SER A O 1
ATOM 1268 N N . LEU A 1 176 ? -11.927 -0.258 5.341 1.00 93.88 176 LEU A N 1
ATOM 1269 C CA . LEU A 1 176 ? -12.452 -1.541 5.834 1.00 93.88 176 LEU A CA 1
ATOM 1270 C C . LEU A 1 176 ? -12.270 -2.718 4.859 1.00 93.88 176 LEU A C 1
ATOM 1272 O O . LEU A 1 176 ? -11.991 -3.816 5.347 1.00 93.88 176 LEU A O 1
ATOM 1276 N N . PRO A 1 177 ? -12.382 -2.554 3.524 1.00 94.62 177 PRO A N 1
ATOM 1277 C CA . PRO A 1 177 ? -12.055 -3.627 2.587 1.00 94.62 177 PRO A CA 1
ATOM 1278 C C . PRO A 1 177 ? -10.603 -4.113 2.709 1.00 94.62 177 PRO A C 1
ATOM 1280 O O . PRO A 1 177 ? -10.377 -5.320 2.705 1.00 94.62 177 PRO A O 1
ATOM 1283 N N . LEU A 1 178 ? -9.633 -3.208 2.904 1.00 95.31 178 LEU A N 1
ATOM 1284 C CA . LEU A 1 178 ? -8.227 -3.580 3.116 1.00 95.31 178 LEU A CA 1
ATOM 1285 C C . LEU A 1 178 ? -8.055 -4.386 4.406 1.00 95.31 178 LEU A C 1
ATOM 1287 O O . LEU A 1 178 ? -7.379 -5.410 4.411 1.00 95.31 178 LEU A O 1
ATOM 1291 N N . VAL A 1 179 ? -8.714 -3.959 5.488 1.00 97.06 179 VAL A N 1
ATOM 1292 C CA . VAL A 1 179 ? -8.687 -4.677 6.772 1.00 97.06 179 VAL A CA 1
ATOM 1293 C C . VAL A 1 179 ? -9.291 -6.073 6.629 1.00 97.06 179 VAL A C 1
ATOM 1295 O O . VAL A 1 179 ? -8.743 -7.035 7.156 1.00 97.06 179 VAL A O 1
ATOM 1298 N N . ALA A 1 180 ? -10.407 -6.189 5.905 1.00 97.38 180 ALA A N 1
ATOM 1299 C CA . ALA A 1 180 ? -11.114 -7.448 5.695 1.00 97.38 180 ALA A CA 1
ATOM 1300 C C . ALA A 1 180 ? -10.312 -8.464 4.870 1.00 97.38 180 ALA A C 1
ATOM 1302 O O . ALA A 1 180 ? -10.438 -9.659 5.114 1.00 97.38 180 ALA A O 1
ATOM 1303 N N . HIS A 1 181 ? -9.511 -7.988 3.916 1.00 98.00 181 HIS A N 1
ATOM 1304 C CA . HIS A 1 181 ? -8.781 -8.816 2.953 1.00 98.00 181 HIS A CA 1
ATOM 1305 C C . HIS A 1 181 ? -7.264 -8.798 3.169 1.00 98.00 181 HIS A C 1
ATOM 1307 O O . HIS A 1 181 ? -6.508 -9.135 2.263 1.00 98.00 181 HIS A O 1
ATOM 1313 N N . ALA A 1 182 ? -6.800 -8.420 4.362 1.00 97.88 182 ALA A N 1
ATOM 1314 C CA . ALA A 1 182 ? -5.375 -8.316 4.664 1.00 97.88 182 ALA A CA 1
ATOM 1315 C C . ALA A 1 182 ? -4.622 -9.636 4.409 1.00 97.88 182 ALA A C 1
ATOM 1317 O O . ALA A 1 182 ? -3.613 -9.641 3.706 1.00 97.88 182 ALA A O 1
ATOM 1318 N N . ASP A 1 183 ? -5.142 -10.760 4.916 1.00 98.19 183 ASP A N 1
ATOM 1319 C CA . ASP A 1 183 ? -4.536 -12.081 4.701 1.00 98.19 183 ASP A CA 1
ATOM 1320 C C . ASP A 1 183 ? -4.555 -12.482 3.214 1.00 98.19 183 ASP A C 1
ATOM 1322 O O . ASP A 1 183 ? -3.543 -12.952 2.700 1.00 98.19 183 ASP A O 1
ATOM 1326 N N . ASP A 1 184 ? -5.662 -12.233 2.504 1.00 98.44 184 ASP A N 1
ATOM 1327 C CA . ASP A 1 184 ? -5.787 -12.547 1.073 1.00 98.44 184 ASP A CA 1
ATOM 1328 C C . ASP A 1 184 ? -4.780 -11.749 0.225 1.00 98.44 184 ASP A C 1
ATOM 1330 O O . ASP A 1 184 ? -4.163 -12.288 -0.693 1.00 98.44 184 ASP A O 1
ATOM 1334 N N . LEU A 1 185 ? -4.589 -10.462 0.540 1.00 98.25 185 LEU A N 1
ATOM 1335 C CA . LEU A 1 185 ? -3.631 -9.591 -0.143 1.00 98.25 185 LEU A CA 1
ATOM 1336 C C . LEU A 1 185 ? -2.186 -10.020 0.148 1.00 98.25 185 LEU A C 1
ATOM 1338 O O . LEU A 1 185 ? -1.379 -10.088 -0.775 1.00 98.25 185 LEU A O 1
ATOM 1342 N N . ARG A 1 186 ? -1.852 -10.383 1.394 1.00 98.25 186 ARG A N 1
ATOM 1343 C CA . ARG A 1 186 ? -0.534 -10.957 1.728 1.00 98.25 186 ARG A CA 1
ATOM 1344 C C . ARG A 1 186 ? -0.256 -12.234 0.943 1.00 98.25 186 ARG A C 1
ATOM 1346 O O . ARG A 1 186 ? 0.833 -12.392 0.391 1.00 98.25 186 ARG A O 1
ATOM 1353 N N . ASP A 1 187 ? -1.226 -13.139 0.908 1.00 98.31 187 ASP A N 1
ATOM 1354 C CA . ASP A 1 187 ? -1.081 -14.420 0.224 1.00 98.31 187 ASP A CA 1
ATOM 1355 C C . ASP A 1 187 ? -0.933 -14.204 -1.293 1.00 98.31 187 ASP A C 1
ATOM 1357 O O . ASP A 1 187 ? -0.112 -14.858 -1.938 1.00 98.31 187 ASP A O 1
ATOM 1361 N N . ALA A 1 188 ? -1.647 -13.223 -1.858 1.00 98.38 188 ALA A N 1
ATOM 1362 C CA . ALA A 1 188 ? -1.503 -12.804 -3.251 1.00 98.38 188 ALA A CA 1
ATOM 1363 C C . ALA A 1 188 ? -0.150 -12.137 -3.555 1.00 98.38 188 ALA A C 1
ATOM 1365 O O . ALA A 1 188 ? 0.371 -12.299 -4.653 1.00 98.38 188 ALA A O 1
ATOM 1366 N N . ALA A 1 189 ? 0.461 -11.455 -2.581 1.00 97.75 189 ALA A N 1
ATOM 1367 C CA . ALA A 1 189 ? 1.854 -10.998 -2.654 1.00 97.75 189 ALA A CA 1
ATOM 1368 C C . ALA A 1 189 ? 2.878 -12.147 -2.617 1.00 97.75 189 ALA A C 1
ATOM 1370 O O . ALA A 1 189 ? 4.078 -11.896 -2.745 1.00 97.75 189 ALA A O 1
ATOM 1371 N N . GLY A 1 190 ? 2.444 -13.399 -2.435 1.00 97.88 190 GLY A N 1
ATOM 1372 C CA . GLY A 1 190 ? 3.334 -14.554 -2.346 1.00 97.88 190 GLY A CA 1
ATOM 1373 C C . GLY A 1 190 ? 4.180 -14.573 -1.071 1.00 97.88 190 GLY A C 1
ATOM 1374 O O . GLY A 1 190 ? 5.236 -15.206 -1.052 1.00 97.88 190 GLY A O 1
ATOM 1375 N N . LEU A 1 191 ? 3.743 -13.868 -0.024 1.00 97.69 191 LEU A N 1
ATOM 1376 C CA . LEU A 1 191 ? 4.440 -13.803 1.259 1.00 97.69 191 LEU A CA 1
ATOM 1377 C C . LEU A 1 191 ? 4.029 -14.957 2.181 1.00 97.69 191 LEU A C 1
ATOM 1379 O O . LEU A 1 191 ? 2.973 -15.569 2.021 1.00 97.69 191 LEU A O 1
ATOM 1383 N N . ASP A 1 192 ? 4.877 -15.249 3.169 1.00 96.62 192 ASP A N 1
ATOM 1384 C CA . ASP A 1 192 ? 4.607 -16.302 4.147 1.00 96.62 192 ASP A CA 1
ATOM 1385 C C . ASP A 1 192 ? 3.343 -15.990 4.970 1.00 96.62 192 ASP A C 1
ATOM 1387 O O . ASP A 1 192 ? 3.117 -14.859 5.400 1.00 96.62 192 ASP A O 1
ATOM 1391 N N . ALA A 1 193 ? 2.540 -17.019 5.256 1.00 95.50 193 ALA A N 1
ATOM 1392 C CA . ALA A 1 193 ? 1.266 -16.880 5.971 1.00 95.50 193 ALA A CA 1
ATOM 1393 C C . ALA A 1 193 ? 1.402 -16.418 7.437 1.00 95.50 193 ALA A C 1
ATOM 1395 O O . ALA A 1 193 ? 0.400 -16.141 8.091 1.00 95.50 193 ALA A O 1
ATOM 1396 N N . ASP A 1 194 ? 2.619 -16.382 7.982 1.00 95.44 194 ASP A N 1
ATOM 1397 C CA . ASP A 1 194 ? 2.905 -15.876 9.324 1.00 95.44 194 ASP A CA 1
ATOM 1398 C C . ASP A 1 194 ? 3.243 -14.377 9.344 1.00 95.44 194 ASP A C 1
ATOM 1400 O O . ASP A 1 194 ? 3.377 -13.799 10.427 1.00 95.44 194 ASP A O 1
ATOM 1404 N N . ARG A 1 195 ? 3.351 -13.730 8.174 1.00 95.06 195 ARG A N 1
ATOM 1405 C CA . ARG A 1 195 ? 3.654 -12.301 8.085 1.00 95.06 195 ARG A CA 1
ATOM 1406 C C . ARG A 1 195 ? 2.453 -11.450 8.462 1.00 95.06 195 ARG A C 1
ATOM 1408 O O . ARG A 1 195 ? 1.312 -11.714 8.074 1.00 95.06 195 ARG A O 1
ATOM 1415 N N . THR A 1 196 ? 2.766 -10.386 9.189 1.00 95.25 196 THR A N 1
ATOM 1416 C CA . THR A 1 196 ? 1.853 -9.298 9.525 1.00 95.25 196 THR A CA 1
ATOM 1417 C C . THR A 1 196 ? 1.611 -8.414 8.307 1.00 95.25 196 THR A C 1
ATOM 1419 O O . THR A 1 196 ? 2.526 -8.157 7.518 1.00 95.25 196 THR A O 1
ATOM 1422 N N . VAL A 1 197 ? 0.391 -7.896 8.204 1.00 97.19 197 VAL A N 1
ATOM 1423 C CA . VAL A 1 197 ? 0.010 -6.870 7.233 1.00 97.19 197 VAL A CA 1
ATOM 1424 C C . VAL A 1 197 ? -0.245 -5.566 7.969 1.00 97.19 197 VAL A C 1
ATOM 1426 O O . VAL A 1 197 ? -1.010 -5.543 8.930 1.00 97.19 197 VAL A O 1
ATOM 1429 N N . GLN A 1 198 ? 0.386 -4.482 7.539 1.00 95.38 198 GLN A N 1
ATOM 1430 C CA . GLN A 1 198 ? 0.117 -3.148 8.062 1.00 95.38 198 GLN A CA 1
ATOM 1431 C C . GLN A 1 198 ? -0.835 -2.417 7.121 1.00 95.38 198 GLN A C 1
ATOM 1433 O O . GLN A 1 198 ? -0.623 -2.414 5.912 1.00 95.38 198 GLN A O 1
ATOM 1438 N N . ILE A 1 199 ? -1.887 -1.809 7.659 1.00 94.94 199 ILE A N 1
ATOM 1439 C CA . ILE A 1 199 ? -2.770 -0.919 6.902 1.00 94.94 199 ILE A CA 1
ATOM 1440 C C . ILE A 1 199 ? -2.420 0.505 7.298 1.00 94.94 199 ILE A C 1
ATOM 1442 O O . ILE A 1 199 ? -2.604 0.866 8.461 1.00 94.94 199 ILE A O 1
ATOM 1446 N N . ASP A 1 200 ? -1.948 1.287 6.329 1.00 90.81 200 ASP A N 1
ATOM 1447 C CA . ASP A 1 200 ? -1.453 2.643 6.545 1.00 90.81 200 ASP A CA 1
ATOM 1448 C C . ASP A 1 200 ? -2.266 3.646 5.720 1.00 90.81 200 ASP A C 1
ATOM 1450 O O . ASP A 1 200 ? -2.213 3.694 4.490 1.00 90.81 200 ASP A O 1
ATOM 1454 N N . THR A 1 201 ? -3.021 4.492 6.405 1.00 89.50 201 THR A N 1
ATOM 1455 C CA . THR A 1 201 ? -3.737 5.630 5.829 1.00 89.50 201 THR A CA 1
ATOM 1456 C C . THR A 1 201 ? -3.562 6.851 6.721 1.00 89.50 201 THR A C 1
ATOM 1458 O O . THR A 1 201 ? -2.998 6.789 7.814 1.00 89.50 201 THR A O 1
ATOM 1461 N N . MET A 1 202 ? -4.076 8.001 6.285 1.00 86.06 202 MET A N 1
ATOM 1462 C CA . MET A 1 202 ? -4.035 9.213 7.107 1.00 86.06 202 MET A CA 1
ATOM 1463 C C . MET A 1 202 ? -4.779 9.079 8.446 1.00 86.06 202 MET A C 1
ATOM 1465 O O . MET A 1 202 ? -4.456 9.803 9.389 1.00 86.06 202 MET A O 1
ATOM 1469 N N . ALA A 1 203 ? -5.793 8.213 8.526 1.00 89.75 203 ALA A N 1
ATOM 1470 C CA . ALA A 1 203 ? -6.626 8.050 9.718 1.00 89.75 203 ALA A CA 1
ATOM 1471 C C . ALA A 1 203 ? -6.580 6.651 10.335 1.00 89.75 203 ALA A C 1
ATOM 1473 O O . ALA A 1 203 ? -7.078 6.482 11.448 1.00 89.75 203 ALA A O 1
ATOM 1474 N N . LEU A 1 204 ? -5.983 5.671 9.660 1.00 92.44 204 LEU A N 1
ATOM 1475 C CA . LEU A 1 204 ? -5.864 4.303 10.138 1.00 92.44 204 LEU A CA 1
ATOM 1476 C C . LEU A 1 204 ? -4.412 3.836 10.018 1.00 92.44 204 LEU A C 1
ATOM 1478 O O . LEU A 1 204 ? -3.860 3.859 8.930 1.00 92.44 204 LEU A O 1
ATOM 1482 N N . GLY A 1 205 ? -3.815 3.399 11.122 1.00 93.19 205 GLY A N 1
ATOM 1483 C CA . GLY A 1 205 ? -2.496 2.760 11.144 1.00 93.19 205 GLY A CA 1
ATOM 1484 C C . GLY A 1 205 ? -2.550 1.532 12.038 1.00 93.19 205 GLY A C 1
ATOM 1485 O O . GLY A 1 205 ? -2.548 1.684 13.257 1.00 93.19 205 GLY A O 1
ATOM 1486 N N . ILE A 1 206 ? -2.685 0.331 11.480 1.00 94.75 206 ILE A N 1
ATOM 1487 C CA . ILE A 1 206 ? -2.832 -0.897 12.283 1.00 94.75 206 ILE A CA 1
ATOM 1488 C C . ILE A 1 206 ? -2.000 -2.044 11.722 1.00 94.75 206 ILE A C 1
ATOM 1490 O O . ILE A 1 206 ? -1.881 -2.199 10.510 1.00 94.75 206 ILE A O 1
ATOM 1494 N N . ALA A 1 207 ? -1.490 -2.887 12.617 1.00 94.81 207 ALA A N 1
ATOM 1495 C CA . ALA A 1 207 ? -0.840 -4.148 12.287 1.00 94.81 207 ALA A CA 1
ATOM 1496 C C . ALA A 1 207 ? -1.812 -5.324 12.494 1.00 94.81 207 ALA A C 1
ATOM 1498 O O . ALA A 1 207 ? -2.337 -5.533 13.590 1.00 94.81 207 ALA A O 1
ATOM 1499 N N . ILE A 1 208 ? -2.046 -6.093 11.434 1.00 95.81 208 ILE A N 1
ATOM 1500 C CA . ILE A 1 208 ? -2.954 -7.240 11.389 1.00 95.81 208 ILE A CA 1
ATOM 1501 C C . ILE A 1 208 ? -2.110 -8.511 11.338 1.00 95.81 208 ILE A C 1
ATOM 1503 O O . ILE A 1 208 ? -1.425 -8.775 10.346 1.00 95.81 208 ILE A O 1
ATOM 1507 N N . GLY A 1 209 ? -2.146 -9.293 12.417 1.00 95.62 209 GLY A N 1
ATOM 1508 C CA . GLY A 1 209 ? -1.508 -10.601 12.454 1.00 95.62 209 GLY A CA 1
ATOM 1509 C C . GLY A 1 209 ? -2.289 -11.666 11.664 1.00 95.62 209 GLY A C 1
ATOM 1510 O O . GLY A 1 209 ? -3.447 -11.452 11.287 1.00 95.62 209 GLY A O 1
ATOM 1511 N N . PRO A 1 210 ? -1.690 -12.852 11.459 1.00 95.69 210 PRO A N 1
ATOM 1512 C CA . PRO A 1 210 ? -2.329 -13.955 10.743 1.00 95.69 210 PRO A CA 1
ATOM 1513 C C . PRO A 1 210 ? -3.682 -14.358 11.345 1.00 95.69 210 PRO A C 1
ATOM 1515 O O . PRO A 1 210 ? -3.774 -14.707 12.527 1.00 95.69 210 PRO A O 1
ATOM 1518 N N . GLY A 1 211 ? -4.746 -14.350 10.534 1.00 96.62 211 GLY A N 1
ATOM 1519 C CA . GLY A 1 211 ? -6.092 -14.733 10.974 1.00 96.62 211 GLY A CA 1
ATOM 1520 C C . GLY A 1 211 ? -6.758 -13.725 11.922 1.00 96.62 211 GLY A C 1
ATOM 1521 O O . GLY A 1 211 ? -7.688 -14.073 12.661 1.00 96.62 211 GLY A O 1
ATOM 1522 N N . GLU A 1 212 ? -6.277 -12.481 11.960 1.00 97.38 212 GLU A N 1
ATOM 1523 C CA . GLU A 1 212 ? -6.865 -11.412 12.774 1.00 97.38 212 GLU A CA 1
ATOM 1524 C C . GLU A 1 212 ? -7.815 -10.495 11.988 1.00 97.38 212 GLU A C 1
ATOM 1526 O O . GLU A 1 212 ? -8.580 -9.764 12.620 1.00 97.38 212 GLU A O 1
ATOM 1531 N N . HIS A 1 213 ? -7.819 -10.565 10.649 1.00 96.62 213 HIS A N 1
ATOM 1532 C CA . HIS A 1 213 ? -8.544 -9.651 9.751 1.00 96.62 213 HIS A CA 1
ATOM 1533 C C . HIS A 1 213 ? -10.031 -9.474 10.108 1.00 96.62 213 HIS A C 1
ATOM 1535 O O . HIS A 1 213 ? -10.501 -8.344 10.225 1.00 96.62 213 HIS A O 1
ATOM 1541 N N . ASP A 1 214 ? -10.766 -10.555 10.392 1.00 97.25 214 ASP A N 1
ATOM 1542 C CA . ASP A 1 214 ? -12.189 -10.484 10.762 1.00 97.25 214 ASP A CA 1
ATOM 1543 C C . ASP A 1 214 ? -12.428 -9.749 12.090 1.00 97.25 214 ASP A C 1
ATOM 1545 O O . ASP A 1 214 ? -13.368 -8.960 12.226 1.00 97.25 214 ASP A O 1
ATOM 1549 N N . ARG A 1 215 ? -11.565 -9.990 13.087 1.00 97.69 215 ARG A N 1
ATOM 1550 C CA . ARG A 1 215 ? -11.656 -9.338 14.404 1.00 97.69 215 ARG A CA 1
ATOM 1551 C C . ARG A 1 215 ? -11.279 -7.866 14.305 1.00 97.69 215 ARG A C 1
ATOM 1553 O O . ARG A 1 215 ? -11.965 -7.029 14.890 1.00 97.69 215 ARG A O 1
ATOM 1560 N N . TRP A 1 216 ? -10.235 -7.551 13.539 1.00 97.69 216 TRP A N 1
ATOM 1561 C CA . TRP A 1 216 ? -9.848 -6.176 13.243 1.00 97.69 216 TRP A CA 1
ATOM 1562 C C . TRP A 1 216 ? -10.949 -5.429 12.501 1.00 97.69 216 TRP A C 1
ATOM 1564 O O . TRP A 1 216 ? -11.338 -4.349 12.936 1.00 97.69 216 TRP A O 1
ATOM 1574 N N . ARG A 1 217 ? -11.529 -6.028 11.458 1.00 97.50 217 ARG A N 1
ATOM 1575 C CA . ARG A 1 217 ? -12.651 -5.448 10.714 1.00 97.50 217 ARG A CA 1
ATOM 1576 C C . ARG A 1 217 ? -13.824 -5.133 11.638 1.00 97.50 217 ARG A C 1
ATOM 1578 O O . ARG A 1 217 ? -14.329 -4.017 11.603 1.00 97.50 217 ARG A O 1
ATOM 1585 N N . ALA A 1 218 ? -14.240 -6.089 12.471 1.00 97.94 218 ALA A N 1
ATOM 1586 C CA . ALA A 1 218 ? -15.355 -5.895 13.398 1.00 97.94 218 ALA A CA 1
ATOM 1587 C C . ALA A 1 218 ? -15.066 -4.808 14.448 1.00 97.94 218 ALA A C 1
ATOM 1589 O O . ALA A 1 218 ? -15.956 -4.027 14.790 1.00 97.94 218 ALA A O 1
ATOM 1590 N N . LEU A 1 219 ? -13.826 -4.737 14.950 1.00 98.12 219 LEU A N 1
ATOM 1591 C CA . LEU A 1 219 ? -13.409 -3.681 15.871 1.00 98.12 219 LEU A CA 1
ATOM 1592 C C . LEU A 1 219 ? -13.463 -2.307 15.193 1.00 98.12 219 LEU A C 1
ATOM 1594 O O . LEU A 1 219 ? -14.101 -1.403 15.728 1.00 98.12 219 LEU A O 1
ATOM 1598 N N . VAL A 1 220 ? -12.816 -2.152 14.035 1.00 97.44 220 VAL A N 1
ATOM 1599 C CA . VAL A 1 220 ? -12.727 -0.869 13.319 1.00 97.44 220 VAL A CA 1
ATOM 1600 C C . VAL A 1 220 ? -14.114 -0.387 12.896 1.00 97.44 220 VAL A C 1
ATOM 1602 O O . VAL A 1 220 ? -14.449 0.769 13.142 1.00 97.44 220 VAL A O 1
ATOM 1605 N N . ASP A 1 221 ? -14.949 -1.271 12.346 1.00 97.38 221 ASP A N 1
ATOM 1606 C CA . ASP A 1 221 ? -16.322 -0.942 11.952 1.00 97.38 221 ASP A CA 1
ATOM 1607 C C . ASP A 1 221 ? -17.149 -0.442 13.147 1.00 97.38 221 ASP A C 1
ATOM 1609 O O . ASP A 1 221 ? -17.759 0.623 13.075 1.00 97.38 221 ASP A O 1
ATOM 1613 N N . GLY A 1 222 ? -17.098 -1.138 14.289 1.00 97.31 222 GLY A N 1
ATOM 1614 C CA . GLY A 1 222 ? -17.802 -0.712 15.502 1.00 97.31 222 GLY A CA 1
ATOM 1615 C C . GLY A 1 222 ? -17.289 0.617 16.068 1.00 97.31 222 GLY A C 1
ATOM 1616 O O . GLY A 1 222 ? -18.085 1.472 16.451 1.00 97.31 222 GLY A O 1
ATOM 1617 N N . LEU A 1 223 ? -15.969 0.825 16.080 1.00 96.62 223 LEU A N 1
ATOM 1618 C CA . LEU A 1 223 ? -15.363 2.082 16.534 1.00 96.62 223 LEU A CA 1
ATOM 1619 C C . LEU A 1 223 ? -15.806 3.275 15.673 1.00 96.62 223 L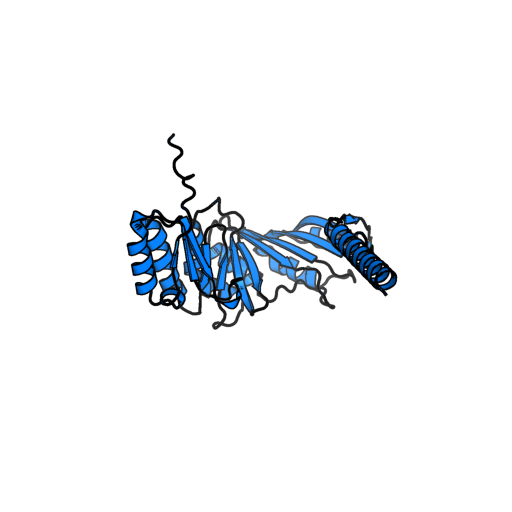EU A C 1
ATOM 1621 O O . LEU A 1 223 ? -16.098 4.347 16.202 1.00 96.62 223 LEU A O 1
ATOM 1625 N N . VAL A 1 224 ? -15.879 3.098 14.355 1.00 94.56 224 VAL A N 1
ATOM 1626 C CA . VAL A 1 224 ? -16.278 4.166 13.428 1.00 94.56 224 VAL A CA 1
ATOM 1627 C C . VAL A 1 224 ? -17.787 4.403 13.477 1.00 94.56 224 VAL A C 1
ATOM 1629 O O . VAL A 1 224 ? -18.227 5.540 13.642 1.00 94.56 224 VAL A O 1
ATOM 1632 N N . THR A 1 225 ? -18.589 3.345 13.352 1.00 94.88 225 THR A N 1
ATOM 1633 C CA . THR A 1 225 ? -20.043 3.463 13.152 1.00 94.88 225 THR A CA 1
ATOM 1634 C C . THR A 1 225 ? -20.825 3.703 14.441 1.00 94.88 225 THR A C 1
ATOM 1636 O O . THR A 1 225 ? -21.840 4.401 14.409 1.00 94.88 225 THR A O 1
ATOM 1639 N N . GLU A 1 226 ? -20.369 3.159 15.573 1.00 95.50 226 GLU A N 1
ATOM 1640 C CA . GLU A 1 226 ? -21.080 3.257 16.854 1.00 95.50 226 GLU A CA 1
ATOM 1641 C C . GLU A 1 226 ? -20.463 4.317 17.774 1.00 95.50 226 GLU A C 1
ATOM 1643 O O . GLU A 1 226 ? -21.200 5.058 18.427 1.00 95.50 226 GLU A O 1
ATOM 1648 N N . ASP A 1 227 ? -19.129 4.419 17.803 1.00 94.38 227 ASP A N 1
ATOM 1649 C CA . ASP A 1 227 ? -18.416 5.269 18.767 1.00 94.38 227 ASP A CA 1
ATOM 1650 C C . ASP A 1 227 ? -17.900 6.593 18.163 1.00 94.38 227 ASP A C 1
ATOM 1652 O O . ASP A 1 227 ? -17.483 7.489 18.900 1.00 94.38 227 ASP A O 1
ATOM 1656 N N . GLY A 1 228 ? -17.967 6.759 16.836 1.00 92.88 228 GLY A N 1
ATOM 1657 C CA . GLY A 1 228 ? -17.591 7.996 16.142 1.00 92.88 228 GLY A CA 1
ATOM 1658 C C . GLY A 1 228 ? -16.083 8.252 16.088 1.00 92.88 228 GLY A C 1
ATOM 1659 O O . GLY A 1 228 ? -15.649 9.406 16.117 1.00 92.88 228 GLY A O 1
ATOM 1660 N N . VAL A 1 229 ? -15.272 7.191 16.056 1.00 94.06 229 VAL A N 1
ATOM 1661 C CA . VAL A 1 229 ? -13.815 7.296 15.900 1.00 94.06 229 VAL A CA 1
ATOM 1662 C C . VAL A 1 229 ? -13.461 7.852 14.519 1.00 94.06 229 VAL A C 1
ATOM 1664 O O . VAL A 1 229 ? -13.956 7.382 13.500 1.00 94.06 229 VAL A O 1
ATOM 1667 N N . THR A 1 230 ? -12.564 8.841 14.493 1.00 92.25 230 THR A N 1
ATOM 1668 C CA . THR A 1 230 ? -12.097 9.522 13.265 1.00 92.25 230 THR A CA 1
ATOM 1669 C C . THR A 1 230 ? -10.606 9.339 12.995 1.00 92.25 230 THR A C 1
ATOM 1671 O O . THR A 1 230 ? -10.119 9.719 11.934 1.00 92.25 230 THR A O 1
ATOM 1674 N N . GLN A 1 231 ? -9.866 8.779 13.951 1.00 93.06 231 GLN A N 1
ATOM 1675 C CA . GLN A 1 231 ? -8.485 8.346 13.772 1.00 93.06 231 GLN A CA 1
ATOM 1676 C C . GLN A 1 231 ? -8.207 7.179 14.714 1.00 93.06 231 GLN A C 1
ATOM 1678 O O . GLN A 1 231 ? -8.585 7.241 15.886 1.00 93.06 231 GLN A O 1
ATOM 1683 N N . LEU A 1 232 ? -7.521 6.156 14.216 1.00 94.12 232 LEU A N 1
ATOM 1684 C CA . LEU A 1 232 ? -7.064 5.001 14.974 1.00 94.12 232 LEU A CA 1
ATOM 1685 C C . LEU A 1 232 ? -5.637 4.656 14.542 1.00 94.12 232 LEU A C 1
ATOM 1687 O O . LEU A 1 232 ? -5.414 4.315 13.386 1.00 94.12 232 LEU A O 1
ATOM 1691 N N . SER A 1 233 ? -4.684 4.692 15.470 1.00 92.69 233 SER A N 1
ATOM 1692 C CA . SER A 1 233 ? -3.400 4.014 15.291 1.00 92.69 233 SER A CA 1
ATOM 1693 C C . SER A 1 233 ? -3.182 2.995 16.399 1.00 92.69 233 SER A C 1
ATOM 1695 O O . SER A 1 233 ? -3.483 3.256 17.565 1.00 92.69 233 SER A O 1
ATOM 1697 N N . ALA A 1 234 ? -2.702 1.814 16.044 1.00 91.25 234 ALA A N 1
ATOM 1698 C CA . ALA A 1 234 ? -2.336 0.771 16.981 1.00 91.25 234 ALA A CA 1
ATOM 1699 C C . ALA A 1 234 ? -0.941 0.285 16.611 1.00 91.25 234 ALA A C 1
ATOM 1701 O O . ALA A 1 234 ? -0.762 -0.608 15.785 1.00 91.25 234 ALA A O 1
ATOM 1702 N N . ASP A 1 235 ? 0.025 0.949 17.227 1.00 74.50 235 ASP A N 1
ATOM 1703 C CA . ASP A 1 235 ? 1.435 0.783 16.942 1.00 74.50 235 ASP A CA 1
ATOM 1704 C C . ASP A 1 235 ? 2.054 -0.211 17.932 1.00 74.50 235 ASP A C 1
ATOM 1706 O O . ASP A 1 235 ? 1.710 -0.230 19.125 1.00 74.50 235 ASP A O 1
ATOM 1710 N N . ASP A 1 236 ? 2.994 -1.018 17.451 1.00 68.94 236 ASP A N 1
ATOM 1711 C CA . ASP A 1 236 ? 3.832 -1.838 18.317 1.00 68.94 236 ASP A CA 1
ATOM 1712 C C . ASP A 1 236 ? 4.853 -0.979 19.087 1.00 68.94 236 ASP A C 1
ATOM 1714 O O . ASP A 1 236 ? 5.013 0.223 18.872 1.00 68.94 236 ASP A O 1
ATOM 1718 N N . ALA A 1 237 ? 5.536 -1.582 20.058 1.00 62.03 237 ALA A N 1
ATOM 1719 C CA . ALA A 1 237 ? 6.511 -0.855 20.865 1.00 62.03 237 ALA A CA 1
ATOM 1720 C C . ALA A 1 237 ? 7.713 -0.372 20.035 1.00 62.03 237 ALA A C 1
ATOM 1722 O O . ALA A 1 237 ? 8.279 0.676 20.347 1.00 62.03 237 ALA A O 1
ATOM 1723 N N . ASP A 1 238 ? 8.079 -1.117 18.991 1.00 62.38 238 ASP A N 1
ATOM 1724 C CA . ASP A 1 238 ? 9.287 -0.890 18.198 1.00 62.38 238 ASP A CA 1
ATOM 1725 C C . ASP A 1 238 ? 9.144 0.304 17.239 1.00 62.38 238 ASP A C 1
ATOM 1727 O O . ASP A 1 238 ? 10.124 0.997 16.960 1.00 62.38 238 ASP A O 1
ATOM 1731 N N . SER A 1 239 ? 7.921 0.619 16.803 1.00 64.56 239 SER A N 1
ATOM 1732 C CA . SER A 1 239 ? 7.618 1.795 15.975 1.00 64.56 239 SER A CA 1
ATOM 1733 C C . SER A 1 239 ? 7.432 3.100 16.768 1.00 64.56 239 SER A C 1
ATOM 1735 O O . SER A 1 239 ? 7.395 4.185 16.182 1.00 64.56 239 SER A O 1
ATOM 1737 N N . GLN A 1 240 ? 7.348 3.046 18.104 1.00 64.69 240 GLN A N 1
ATOM 1738 C CA . GLN A 1 240 ? 7.078 4.217 18.945 1.00 64.69 240 GLN A CA 1
ATOM 1739 C C . GLN A 1 240 ? 8.346 4.868 19.511 1.00 64.69 240 GLN A C 1
ATOM 1741 O O . GLN A 1 240 ? 9.215 4.218 20.084 1.00 64.69 240 GLN A O 1
ATOM 1746 N N . THR A 1 241 ? 8.412 6.206 19.476 1.00 68.38 241 THR A N 1
ATOM 1747 C CA . THR A 1 241 ? 9.567 6.973 19.995 1.00 68.38 241 THR A CA 1
ATOM 1748 C C . THR A 1 241 ? 9.821 6.773 21.495 1.00 68.38 241 THR A C 1
ATOM 1750 O O . THR A 1 241 ? 10.953 6.919 21.953 1.00 68.38 241 THR A O 1
ATOM 1753 N N . ASP A 1 242 ? 8.783 6.471 22.278 1.00 74.56 242 ASP A N 1
ATOM 1754 C CA . ASP A 1 242 ? 8.892 6.185 23.714 1.00 74.56 242 ASP A CA 1
ATOM 1755 C C . ASP A 1 242 ? 9.011 4.688 24.037 1.00 74.56 242 ASP A C 1
ATOM 1757 O O . ASP A 1 242 ? 9.122 4.340 25.213 1.00 74.56 242 ASP A O 1
ATOM 1761 N N . GLY A 1 243 ? 9.023 3.814 23.023 1.00 77.56 243 GLY A N 1
ATOM 1762 C CA . GLY A 1 243 ? 9.161 2.365 23.183 1.00 77.56 243 GLY A CA 1
ATOM 1763 C C . GLY A 1 243 ? 7.960 1.688 23.849 1.00 77.56 243 GLY A C 1
ATOM 1764 O O . GLY A 1 243 ? 8.107 0.604 24.413 1.00 77.56 243 GLY A O 1
ATOM 1765 N N . VAL A 1 244 ? 6.790 2.340 23.869 1.00 82.31 244 VAL A N 1
ATOM 1766 C CA . VAL A 1 244 ? 5.580 1.822 24.523 1.00 82.31 244 VAL A CA 1
ATOM 1767 C C . VAL A 1 244 ? 4.478 1.625 23.492 1.00 82.31 244 VAL A C 1
ATOM 1769 O O . VAL A 1 244 ? 3.939 2.600 22.964 1.00 82.31 244 VAL A O 1
ATOM 1772 N N . ALA A 1 245 ? 4.100 0.362 23.278 1.00 86.69 245 ALA A N 1
ATOM 1773 C CA . ALA A 1 245 ? 2.925 -0.001 22.494 1.00 86.69 245 ALA A CA 1
ATOM 1774 C C . ALA A 1 245 ? 1.673 0.649 23.098 1.00 86.69 245 ALA A C 1
ATOM 1776 O O . ALA A 1 245 ? 1.451 0.591 24.313 1.00 86.69 245 ALA A O 1
ATOM 1777 N N . LYS A 1 246 ? 0.869 1.298 22.259 1.00 91.62 246 LYS A N 1
ATOM 1778 C CA . LYS A 1 246 ? -0.339 2.026 22.669 1.00 91.62 246 LYS A CA 1
ATOM 1779 C C . LYS A 1 246 ? -1.300 2.147 21.501 1.00 91.62 246 LYS A C 1
ATOM 1781 O O . LYS A 1 246 ? -0.882 2.204 20.348 1.00 91.62 246 LYS A O 1
ATOM 1786 N N . VAL A 1 247 ? -2.582 2.261 21.824 1.00 95.00 247 VAL A N 1
ATOM 1787 C CA . VAL A 1 247 ? -3.620 2.580 20.843 1.00 95.00 247 VAL A CA 1
ATOM 1788 C C . VAL A 1 247 ? -3.917 4.067 20.932 1.00 95.00 247 VAL A C 1
ATOM 1790 O O . VAL A 1 247 ? -4.258 4.561 22.005 1.00 95.00 247 VAL A O 1
ATOM 1793 N N . GLN A 1 248 ? -3.781 4.803 19.836 1.00 94.12 248 GLN A N 1
ATOM 1794 C CA . GLN A 1 248 ? -4.116 6.221 19.765 1.00 94.12 248 GLN A CA 1
ATOM 1795 C C . GLN A 1 248 ? -5.440 6.396 19.029 1.00 94.12 248 GLN A C 1
ATOM 1797 O O . GLN A 1 248 ? -5.617 5.872 17.933 1.00 94.12 248 GLN A O 1
ATOM 1802 N N . VAL A 1 249 ? -6.377 7.127 19.634 1.00 95.25 249 VAL A N 1
ATOM 1803 C CA . VAL A 1 249 ? -7.735 7.281 19.095 1.00 95.25 249 VAL A CA 1
ATOM 1804 C C . VAL A 1 249 ? -8.168 8.742 19.124 1.00 95.25 249 VAL A C 1
ATOM 1806 O O . VAL A 1 249 ? -8.097 9.378 20.176 1.00 95.25 249 VAL A O 1
ATOM 1809 N N . ALA A 1 250 ? -8.663 9.273 18.004 1.00 94.31 250 ALA A N 1
ATOM 1810 C CA . ALA A 1 250 ? -9.373 10.556 17.974 1.00 94.31 250 ALA A CA 1
ATOM 1811 C C . ALA A 1 250 ? -10.887 10.313 17.945 1.00 94.31 250 ALA A C 1
ATOM 1813 O O . ALA A 1 250 ? -11.416 9.719 17.004 1.00 94.31 250 ALA A O 1
ATOM 1814 N N . VAL A 1 251 ? -11.577 10.752 18.998 1.00 94.19 251 VAL A N 1
ATOM 1815 C CA . VAL A 1 251 ? -13.005 10.493 19.225 1.00 94.19 251 VAL A CA 1
ATOM 1816 C C . VAL A 1 251 ? -13.566 11.477 20.269 1.00 94.19 251 VAL A C 1
ATOM 1818 O O . VAL A 1 251 ? -12.807 11.915 21.149 1.00 94.19 251 VAL A O 1
ATOM 1821 N N . PRO A 1 252 ? -14.871 11.820 20.238 1.00 92.12 252 PRO A N 1
ATOM 1822 C CA . PRO A 1 252 ? -15.482 12.660 21.263 1.00 92.12 252 PRO A CA 1
ATOM 1823 C C . PRO A 1 252 ? -15.299 12.109 22.683 1.00 92.12 252 PRO A C 1
ATOM 1825 O O . PRO A 1 252 ? -15.450 10.913 22.930 1.00 92.12 252 PRO A O 1
ATOM 1828 N N . ALA A 1 253 ? -15.068 13.003 23.650 1.00 93.75 253 ALA A N 1
ATOM 1829 C CA . ALA A 1 253 ? -14.845 12.643 25.058 1.00 93.75 253 ALA A CA 1
ATOM 1830 C C . ALA A 1 253 ? -15.959 11.773 25.666 1.00 93.75 253 ALA A C 1
ATOM 1832 O O . ALA A 1 253 ? -15.702 10.944 26.532 1.00 93.75 253 ALA A O 1
ATOM 1833 N N . ALA A 1 254 ? -17.197 11.939 25.193 1.00 94.94 254 ALA A N 1
ATOM 1834 C CA . ALA A 1 254 ? -18.342 11.159 25.654 1.00 94.94 254 ALA A CA 1
ATOM 1835 C C . ALA A 1 254 ? -18.258 9.659 25.303 1.00 94.94 254 ALA A C 1
ATOM 1837 O O . ALA A 1 254 ? -18.945 8.865 25.939 1.00 94.94 254 ALA A O 1
ATOM 1838 N N . ALA A 1 255 ? -17.435 9.275 24.322 1.00 96.06 255 ALA A N 1
ATOM 1839 C CA . ALA A 1 255 ? -17.283 7.895 23.863 1.00 96.06 255 ALA A CA 1
ATOM 1840 C C . ALA A 1 255 ? -16.001 7.212 24.379 1.00 96.06 255 ALA A C 1
ATOM 1842 O O . ALA A 1 255 ? -15.783 6.042 24.080 1.00 96.06 255 ALA A O 1
ATOM 1843 N N . HIS A 1 256 ? -15.162 7.895 25.174 1.00 96.81 256 HIS A N 1
ATOM 1844 C CA . HIS A 1 256 ? -13.867 7.360 25.638 1.00 96.81 256 HIS A CA 1
ATOM 1845 C C . HIS A 1 256 ? -14.009 6.010 26.352 1.00 96.81 256 HIS A C 1
ATOM 1847 O O . HIS A 1 256 ? -13.344 5.046 25.976 1.00 96.81 256 HIS A O 1
ATOM 1853 N N . ASP A 1 257 ? -14.930 5.907 27.312 1.00 97.50 257 ASP A N 1
ATOM 1854 C CA . ASP A 1 257 ? -15.159 4.663 28.059 1.00 97.50 257 ASP A CA 1
ATOM 1855 C C . ASP A 1 257 ? -15.674 3.526 27.154 1.00 97.50 257 ASP A C 1
ATOM 1857 O O . ASP A 1 257 ? -15.298 2.366 27.335 1.00 97.50 257 ASP A O 1
ATOM 1861 N N . ALA A 1 258 ? -16.519 3.850 26.168 1.00 97.62 258 ALA A N 1
ATOM 1862 C CA . ALA A 1 258 ? -17.080 2.876 25.230 1.00 97.62 258 ALA A CA 1
ATOM 1863 C C . ALA A 1 258 ? -16.004 2.322 24.284 1.00 97.62 258 ALA A C 1
ATOM 1865 O O . ALA A 1 258 ? -15.869 1.104 24.151 1.00 97.62 258 ALA A O 1
ATOM 1866 N N . VAL A 1 259 ? -15.179 3.208 23.718 1.00 97.88 259 VAL A N 1
ATOM 1867 C CA . VAL A 1 259 ? -14.031 2.849 22.875 1.00 97.88 259 VAL A CA 1
ATOM 1868 C C . VAL A 1 259 ? -13.052 1.963 23.637 1.00 97.88 259 VAL A C 1
ATOM 1870 O O . VAL A 1 259 ? -12.653 0.907 23.144 1.00 97.88 259 VAL A O 1
ATOM 1873 N N . GLU A 1 260 ? -12.682 2.353 24.858 1.00 98.00 260 GLU A N 1
ATOM 1874 C CA . GLU A 1 260 ? -11.729 1.587 25.659 1.00 98.00 260 GLU A CA 1
ATOM 1875 C C . GLU A 1 260 ? -12.288 0.202 26.027 1.00 98.00 260 GLU A C 1
ATOM 1877 O O . GLU A 1 260 ? -11.576 -0.803 25.970 1.00 98.00 260 GLU A O 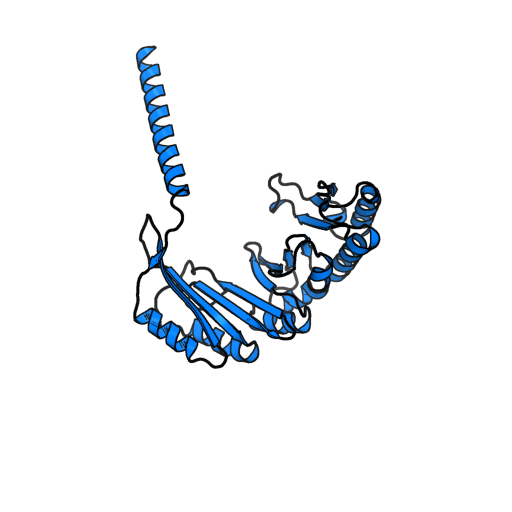1
ATOM 1882 N N . ALA A 1 261 ? -13.581 0.119 26.357 1.00 97.75 261 ALA A N 1
ATOM 1883 C CA . ALA A 1 261 ? -14.254 -1.152 26.605 1.00 97.75 261 ALA A CA 1
ATOM 1884 C C . ALA A 1 261 ? -14.291 -2.044 25.353 1.00 97.75 261 ALA A C 1
ATOM 1886 O O . ALA A 1 261 ? -14.036 -3.246 25.462 1.00 97.75 261 ALA A O 1
ATOM 1887 N N . ARG A 1 262 ? -14.557 -1.474 24.170 1.00 98.25 262 ARG A N 1
ATOM 1888 C CA . ARG A 1 262 ? -14.592 -2.220 22.904 1.00 98.25 262 ARG A CA 1
ATOM 1889 C C . ARG A 1 262 ? -13.217 -2.762 22.526 1.00 98.25 262 ARG A C 1
ATOM 1891 O O . ARG A 1 262 ? -13.110 -3.943 22.201 1.00 98.25 262 ARG A O 1
ATOM 1898 N N . ILE A 1 263 ? -12.167 -1.942 22.629 1.00 97.69 263 ILE A N 1
ATOM 1899 C CA . ILE A 1 263 ? -10.786 -2.368 22.358 1.00 97.69 263 ILE A CA 1
ATOM 1900 C C . ILE A 1 263 ? -10.405 -3.535 23.275 1.00 97.69 263 ILE A C 1
ATOM 1902 O O . ILE A 1 263 ? -9.944 -4.566 22.787 1.00 97.69 263 ILE A O 1
ATOM 1906 N N . ARG A 1 264 ? -10.691 -3.441 24.581 1.00 97.50 264 ARG A N 1
ATOM 1907 C CA . ARG A 1 264 ? -10.431 -4.537 25.533 1.00 97.50 264 ARG A CA 1
ATOM 1908 C C . ARG A 1 264 ? -11.216 -5.814 25.223 1.00 97.50 264 ARG A C 1
ATOM 1910 O O . ARG A 1 264 ? -10.725 -6.912 25.464 1.00 97.50 264 ARG A O 1
ATOM 1917 N N . ALA A 1 265 ? -12.437 -5.684 24.710 1.00 97.44 265 ALA A N 1
ATOM 1918 C CA . ALA A 1 265 ? -13.298 -6.817 24.375 1.00 97.44 265 ALA A CA 1
ATOM 1919 C C . ALA A 1 265 ? -12.984 -7.454 23.007 1.00 97.44 265 ALA A C 1
ATOM 1921 O O . ALA A 1 265 ? -13.526 -8.514 22.701 1.00 97.44 265 ALA A O 1
ATOM 1922 N N . SER A 1 266 ? -12.119 -6.836 22.194 1.00 96.75 266 SER A N 1
ATOM 1923 C CA . SER A 1 266 ? -11.843 -7.256 20.810 1.00 96.75 266 SER A CA 1
ATOM 1924 C C . SER A 1 266 ? -11.193 -8.639 20.685 1.00 96.75 266 SER A C 1
ATOM 1926 O O . SER A 1 266 ? -11.289 -9.282 19.640 1.00 96.75 266 SER A O 1
ATOM 1928 N N . GLY A 1 267 ? -10.509 -9.100 21.738 1.00 94.31 267 GLY A N 1
ATOM 1929 C CA . GLY A 1 267 ? -9.701 -10.319 21.693 1.00 94.31 267 GLY A CA 1
ATOM 1930 C C . GLY A 1 267 ? -8.501 -10.221 20.744 1.00 94.31 267 GLY A C 1
ATOM 1931 O O . GLY A 1 267 ? -7.974 -11.259 20.345 1.00 94.31 267 GLY A O 1
ATOM 1932 N N . LEU A 1 268 ? -8.105 -9.008 20.348 1.00 95.94 268 LEU A N 1
ATOM 1933 C CA . LEU A 1 268 ? -6.884 -8.715 19.596 1.00 95.94 268 LEU A CA 1
ATOM 1934 C C . LEU A 1 268 ? -5.727 -8.403 20.560 1.00 95.94 268 LEU A C 1
ATOM 1936 O O . LEU A 1 268 ? -5.993 -7.953 21.676 1.00 95.94 268 LEU A O 1
ATOM 1940 N N . PRO A 1 269 ? -4.454 -8.555 20.145 1.00 93.00 269 PRO A N 1
ATOM 1941 C CA . PRO A 1 269 ? -3.296 -8.203 20.978 1.00 93.00 269 PRO A CA 1
ATOM 1942 C C . PRO A 1 269 ? -3.329 -6.762 21.515 1.00 93.00 269 PRO A C 1
ATOM 1944 O O . PRO A 1 269 ? -2.875 -6.488 22.624 1.00 93.00 269 PRO A O 1
ATOM 1947 N N . VAL A 1 270 ? -3.950 -5.848 20.766 1.00 93.31 270 VAL A N 1
ATOM 1948 C CA . VAL A 1 270 ? -4.098 -4.435 21.143 1.00 93.31 270 VAL A CA 1
ATOM 1949 C C . VAL A 1 270 ? -5.016 -4.198 22.345 1.00 93.31 270 VAL A C 1
ATOM 1951 O O . VAL A 1 270 ? -5.004 -3.109 22.914 1.00 93.31 270 VAL A O 1
ATOM 1954 N N . ALA A 1 271 ? -5.783 -5.207 22.772 1.00 95.06 271 ALA A N 1
ATOM 1955 C CA . ALA A 1 271 ? -6.627 -5.147 23.966 1.00 95.06 271 ALA A CA 1
ATOM 1956 C C . ALA A 1 271 ? -5.826 -4.900 25.258 1.00 95.06 271 ALA A C 1
ATOM 1958 O O . ALA A 1 271 ? -6.363 -4.335 26.214 1.00 95.06 271 ALA A O 1
ATOM 1959 N N . ASP A 1 272 ? -4.552 -5.300 25.274 1.00 92.19 272 ASP A N 1
ATOM 1960 C CA . ASP A 1 272 ? -3.651 -5.152 26.420 1.00 92.19 272 ASP A CA 1
ATOM 1961 C C . ASP A 1 272 ? -2.870 -3.827 26.401 1.00 92.19 272 ASP A C 1
ATOM 1963 O O . ASP A 1 272 ? -2.113 -3.524 27.329 1.00 92.19 272 ASP A O 1
ATOM 1967 N N . HIS A 1 273 ? -3.023 -3.023 25.347 1.00 93.06 273 HIS A N 1
ATOM 1968 C CA . HIS A 1 273 ? -2.302 -1.766 25.192 1.00 93.06 273 HIS A CA 1
ATOM 1969 C C . HIS A 1 273 ? -3.062 -0.600 25.843 1.00 93.06 273 HIS A C 1
ATOM 1971 O O . HIS A 1 273 ? -4.292 -0.535 25.781 1.00 93.06 273 HIS A O 1
ATOM 1977 N N . PRO A 1 274 ? -2.355 0.361 26.467 1.00 93.44 274 PRO A N 1
ATOM 1978 C CA . PRO A 1 274 ? -2.985 1.580 26.951 1.00 93.44 274 PRO A CA 1
ATOM 1979 C C . PRO A 1 274 ? -3.601 2.367 25.787 1.00 93.44 274 PRO A C 1
ATOM 1981 O O . PRO A 1 274 ? -2.969 2.550 24.744 1.00 93.44 274 PRO A O 1
ATOM 1984 N N . VAL A 1 275 ? -4.818 2.878 25.993 1.00 95.81 275 VAL A N 1
ATOM 1985 C CA . VAL A 1 275 ? -5.496 3.752 25.030 1.00 95.81 275 VAL A CA 1
ATOM 1986 C C . VAL A 1 275 ? -5.171 5.211 25.346 1.00 95.81 275 VAL A C 1
ATOM 1988 O O . VAL A 1 275 ? -5.343 5.686 26.470 1.00 95.81 275 VAL A O 1
ATOM 1991 N N . ARG A 1 276 ? -4.697 5.940 24.339 1.00 94.69 276 ARG A N 1
ATOM 1992 C CA . ARG A 1 276 ? -4.425 7.374 24.380 1.00 94.69 276 ARG A CA 1
ATOM 1993 C C . ARG A 1 276 ? -5.421 8.103 23.488 1.00 94.69 276 ARG A C 1
ATOM 1995 O O . ARG A 1 276 ? -5.382 7.976 22.269 1.00 94.69 276 ARG A O 1
ATOM 2002 N N . PHE A 1 277 ? -6.239 8.954 24.090 1.00 95.31 277 PHE A N 1
ATOM 2003 C CA . PHE A 1 277 ? -7.135 9.819 23.334 1.00 95.31 277 PHE A CA 1
ATOM 2004 C C . PHE A 1 277 ? -6.404 11.062 22.822 1.00 95.31 277 PHE A C 1
ATOM 2006 O O . PHE A 1 277 ? -5.729 11.769 23.579 1.00 95.31 277 PHE A O 1
ATOM 2013 N N . LEU A 1 278 ? -6.520 11.304 21.521 1.00 90.88 278 LEU A N 1
ATOM 2014 C CA . LEU A 1 278 ? -6.016 12.490 20.844 1.00 90.88 278 LEU A CA 1
ATOM 2015 C C . LEU A 1 278 ? -7.062 13.616 20.916 1.00 90.88 278 LEU A C 1
ATOM 2017 O O . LEU A 1 278 ? -8.254 13.332 21.067 1.00 90.88 278 LEU A O 1
ATOM 2021 N N . PRO A 1 279 ? -6.647 14.893 20.832 1.00 83.00 279 PRO A N 1
ATOM 2022 C CA . PRO A 1 279 ? -7.589 15.996 20.696 1.00 83.00 279 PRO A CA 1
ATOM 2023 C C . PRO A 1 279 ? -8.500 15.769 19.487 1.00 83.00 279 PRO A C 1
ATOM 2025 O O . PRO A 1 279 ? -8.028 15.436 18.404 1.00 83.00 279 PRO A O 1
ATOM 2028 N N . ASP A 1 280 ? -9.803 15.956 19.677 1.00 68.44 280 ASP A N 1
ATOM 2029 C CA . ASP A 1 280 ? -10.727 16.049 18.555 1.00 68.44 280 ASP A CA 1
ATOM 2030 C C . ASP A 1 280 ? -10.554 17.438 17.930 1.00 68.44 280 ASP A C 1
ATOM 2032 O O . ASP A 1 280 ? -10.859 18.461 18.549 1.00 68.44 280 ASP A O 1
ATOM 2036 N N . ASP A 1 281 ? -10.001 17.489 16.722 1.00 61.56 281 ASP A N 1
ATOM 2037 C CA . ASP A 1 281 ? -9.684 18.753 16.056 1.00 61.56 281 ASP A CA 1
ATOM 2038 C C . ASP A 1 281 ? -10.939 19.530 15.623 1.00 61.56 281 ASP A C 1
ATOM 2040 O O . ASP A 1 281 ? -10.811 20.640 15.101 1.00 61.56 281 ASP A O 1
ATOM 2044 N N . GLY A 1 282 ? -12.148 18.980 15.805 1.00 51.50 282 GLY A N 1
ATOM 2045 C CA . GLY A 1 282 ? -13.415 19.708 15.680 1.00 51.50 282 GLY A CA 1
ATOM 2046 C C . GLY A 1 282 ? -13.717 20.279 14.289 1.00 51.50 282 GLY A C 1
ATOM 2047 O O . GLY A 1 282 ? -14.676 21.030 14.129 1.00 51.50 282 GLY A O 1
ATOM 2048 N N . ARG A 1 283 ? -12.939 19.942 13.251 1.00 53.38 283 ARG A N 1
ATOM 2049 C CA . ARG A 1 283 ? -13.140 20.445 11.875 1.00 53.38 283 ARG A CA 1
ATOM 2050 C C . ARG A 1 283 ? -14.129 19.611 11.050 1.00 53.38 283 ARG A C 1
ATOM 2052 O O . ARG A 1 283 ? -14.125 19.712 9.830 1.00 53.38 283 ARG A O 1
ATOM 2059 N N . GLY A 1 284 ? -14.962 18.801 11.705 1.00 43.16 284 GLY A N 1
ATOM 2060 C CA . GLY A 1 284 ? -16.022 18.005 11.073 1.00 43.16 284 GLY A CA 1
ATOM 2061 C C . GLY A 1 284 ? -17.401 18.672 11.056 1.00 43.16 284 GLY A C 1
ATOM 2062 O O . GLY A 1 284 ? -18.299 18.186 10.380 1.00 43.16 284 GLY A O 1
ATOM 2063 N N . THR A 1 285 ? -17.595 19.795 11.752 1.00 40.22 285 THR A N 1
ATOM 2064 C CA . THR A 1 285 ? -18.852 20.557 11.694 1.00 40.22 285 THR A CA 1
ATOM 2065 C C . THR A 1 285 ? -18.634 21.861 10.939 1.00 40.22 285 THR A C 1
ATOM 2067 O O . THR A 1 285 ? -18.446 22.920 11.538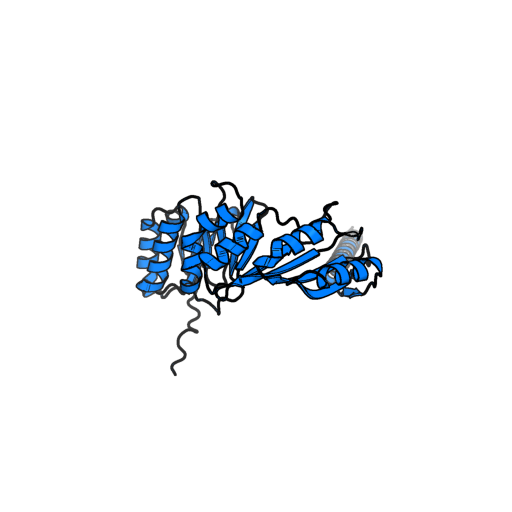 1.00 40.22 285 THR A O 1
ATOM 2070 N N . THR A 1 286 ? -18.655 21.800 9.609 1.00 35.88 286 THR A N 1
ATOM 2071 C CA . THR A 1 286 ? -19.163 22.946 8.847 1.00 35.88 286 THR A CA 1
ATOM 2072 C C . THR A 1 286 ? -20.603 22.627 8.493 1.00 35.88 286 THR A C 1
ATOM 2074 O O . THR A 1 286 ? -20.881 21.798 7.637 1.00 35.88 286 THR A O 1
ATOM 2077 N N . GLU A 1 287 ? -21.515 23.242 9.246 1.00 36.97 287 GLU A N 1
ATOM 2078 C CA . GLU A 1 287 ? -22.908 23.391 8.846 1.00 36.97 287 GLU A CA 1
ATOM 2079 C C . GLU A 1 287 ? -22.966 24.041 7.455 1.00 36.97 287 GLU A C 1
ATOM 2081 O O . GLU A 1 287 ? -22.312 25.062 7.210 1.00 36.97 287 GLU A O 1
ATOM 2086 N N . GLY A 1 288 ? -23.767 23.448 6.572 1.00 34.47 288 GLY A N 1
ATOM 2087 C CA . GLY A 1 288 ? -24.154 23.969 5.265 1.00 34.47 288 GLY A CA 1
ATOM 2088 C C . GLY A 1 288 ? -25.349 23.204 4.731 1.00 34.47 288 GLY A C 1
ATOM 2089 O O . GLY A 1 288 ? -25.134 22.059 4.285 1.00 34.47 288 GLY A O 1
#

Organism: NCBI:txid28447